Protein AF-0000000078270002 (afdb_homodimer)

Radius of gyration: 16.53 Å; Cα contacts (8 Å, |Δi|>4): 513; chains: 2; bounding box: 36×47×36 Å

Sequence (212 aa):
MIKRGDIFVMPFPFTDLKNAKVRPVLILSSLPGNDCIVCMLTTQPSRSQYAVPLSPNDTKNAAVRPGLIRVDRIVTCENRIFLKKIDELKPDKLQETLNATKTVFDMIKRGDIFVMPFPFTDLKNAKVRPVLILSSLPGNDCIVCMLTTQPSRSQYAVPLSPNDTKNAAVRPGLIRVDRIVTCENRIFLKKIDELKPDKLQETLNATKTVFD

Foldseek 3Di:
DDDFQWKFWFFADDPVRPHTDTFIWGFLADDPDQKTKIWGWDADDDPDPLWDWDALVQWDRSQDHTTTTRLVGMDMDGPVRTDDTGTGGDPVVSVVNNVSNVVVVD/DDDFQWKFWFFADDPVRPHTDTFIWGFLADDPDQKTKIWGWDADDDPDPLWDWDALVQWDRSQDHTTTTRLVGMDMDGPVRTDDTGTGGDPVVSVVNNVSNVVVVD

Secondary structure (DSSP, 8-state):
---TTEEEEEEEE-TTSS-EEEEEEEEEEE-STTEEEEEEEE-S----TTEEEE-GGGBSS--SPSEEEEEEEEEEEEGGG--EEEEEB-HHHHHHHHHHHHHTT-/---TTEEEEEEEE-TTSS-EEEEEEEEEEE-STTEEEEEEEE-S----TTEEEE-GGGBSS--SPSEEEEEEEEEEEEGGG--EEEEEB-HHHHHHHHHHHHHTT-

Nearest PDB structures (foldseek):
  1ne8-assembly1_A-2  TM=8.047E-01  e=3.137E-07  Bacillus subtilis
  5hkc-assembly1_B  TM=7.955E-01  e=4.630E-07  Mycobacterium tuberculosis CDC1551
  9g48-assembly1_B  TM=8.243E-01  e=2.745E-06  Staphylococcus aureus
  9g2g-assembly1_B  TM=7.932E-01  e=1.627E-05  Staphylococcus aureus
  4me7-assembly1_B  TM=7.536E-01  e=6.684E-06  Bacillus subtilis subsp. subtilis str. 168

pLDDT: mean 97.24, std 2.84, range [81.19, 98.94]

Structure (mmCIF, N/CA/C/O backbone):
data_AF-0000000078270002-model_v1
#
loop_
_entity.id
_entity.type
_entity.pdbx_description
1 polymer 'mRNA interferase MazF'
#
loop_
_atom_site.group_PDB
_atom_site.id
_atom_site.type_symbol
_atom_site.label_atom_id
_atom_site.label_alt_id
_atom_site.label_comp_id
_atom_site.label_asym_id
_atom_site.label_entity_id
_atom_site.label_seq_id
_atom_site.pdbx_PDB_ins_code
_atom_site.Cartn_x
_atom_site.Cartn_y
_atom_site.Cartn_z
_atom_site.occupancy
_atom_site.B_iso_or_equiv
_atom_site.auth_seq_id
_atom_site.auth_comp_id
_atom_site.auth_asym_id
_atom_site.auth_atom_id
_atom_site.pdbx_PDB_model_num
ATOM 1 N N . MET A 1 1 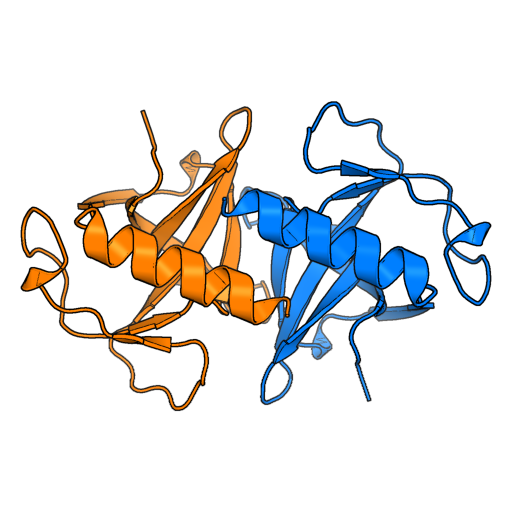? -13.883 -16.047 -6.676 1 81.5 1 MET A N 1
ATOM 2 C CA . MET A 1 1 ? -13.75 -14.898 -5.793 1 81.5 1 MET A CA 1
ATOM 3 C C . MET A 1 1 ? -12.289 -14.625 -5.461 1 81.5 1 MET A C 1
ATOM 5 O O . MET A 1 1 ? -11.523 -15.562 -5.215 1 81.5 1 MET A O 1
ATOM 9 N N . ILE A 1 2 ? -11.672 -13.375 -5.508 1 93.69 2 ILE A N 1
ATOM 10 C CA . ILE A 1 2 ? -10.289 -13 -5.23 1 93.69 2 ILE A CA 1
ATOM 11 C C . ILE A 1 2 ? -10.008 -13.125 -3.736 1 93.69 2 ILE A C 1
ATOM 13 O O . ILE A 1 2 ? -10.82 -12.719 -2.906 1 93.69 2 ILE A O 1
ATOM 17 N N . LYS A 1 3 ? -8.906 -13.773 -3.457 1 94.5 3 LYS A N 1
ATOM 18 C CA . LYS A 1 3 ? -8.547 -13.945 -2.053 1 94.5 3 LYS A CA 1
ATOM 19 C C . LYS A 1 3 ? -7.062 -13.68 -1.827 1 94.5 3 LYS A C 1
ATOM 21 O O . LYS A 1 3 ? -6.266 -13.719 -2.77 1 94.5 3 LYS A O 1
ATOM 26 N N . ARG A 1 4 ? -6.742 -13.5 -0.584 1 96.88 4 ARG A N 1
ATOM 27 C CA . ARG A 1 4 ? -5.348 -13.375 -0.183 1 96.88 4 ARG A CA 1
ATOM 28 C C . ARG A 1 4 ? -4.523 -14.555 -0.706 1 96.88 4 ARG A C 1
ATOM 30 O O . ARG A 1 4 ? -4.969 -15.703 -0.647 1 96.88 4 ARG A O 1
ATOM 37 N N . GLY A 1 5 ? -3.365 -14.164 -1.182 1 98.69 5 GLY A N 1
ATOM 38 C CA . GLY A 1 5 ? -2.48 -15.219 -1.646 1 98.69 5 GLY A CA 1
ATOM 39 C C . GLY A 1 5 ? -2.584 -15.469 -3.139 1 98.69 5 GLY A C 1
ATOM 40 O O . GLY A 1 5 ? -1.725 -16.141 -3.723 1 98.69 5 GLY A O 1
ATOM 41 N N . ASP A 1 6 ? -3.689 -15.016 -3.715 1 98.75 6 ASP A N 1
ATOM 42 C CA . ASP A 1 6 ? -3.803 -15.133 -5.164 1 98.75 6 ASP A CA 1
ATOM 43 C C . ASP A 1 6 ? -2.729 -14.305 -5.867 1 98.75 6 ASP A C 1
ATOM 45 O O . ASP A 1 6 ? -2.359 -13.227 -5.395 1 98.75 6 ASP A O 1
ATOM 49 N N . ILE A 1 7 ? -2.27 -14.812 -6.977 1 98.88 7 ILE A N 1
ATOM 50 C CA . ILE A 1 7 ? -1.307 -14.094 -7.809 1 98.88 7 ILE A CA 1
ATOM 51 C C . ILE A 1 7 ? -1.929 -13.781 -9.164 1 98.88 7 ILE A C 1
ATOM 53 O O . ILE A 1 7 ? -2.398 -14.68 -9.867 1 98.88 7 ILE A O 1
ATOM 57 N N . PHE A 1 8 ? -1.917 -12.547 -9.555 1 98.88 8 PHE A N 1
ATOM 58 C CA . PHE A 1 8 ? -2.461 -12.062 -10.82 1 98.88 8 PHE A CA 1
ATOM 59 C C . PHE A 1 8 ? -1.392 -11.336 -11.625 1 98.88 8 PHE A C 1
ATOM 61 O O . PHE A 1 8 ? -0.322 -11.016 -11.102 1 98.88 8 PHE A O 1
ATOM 68 N N . VAL A 1 9 ? -1.737 -11.172 -12.852 1 98.75 9 VAL A N 1
ATOM 69 C CA . VAL A 1 9 ? -0.987 -10.25 -13.703 1 98.75 9 VAL A CA 1
ATOM 70 C C . VAL A 1 9 ? -1.802 -8.977 -13.93 1 98.75 9 VAL A C 1
ATOM 72 O O . VAL A 1 9 ? -3.01 -9.039 -14.172 1 98.75 9 VAL A O 1
ATOM 75 N N . MET A 1 10 ? -1.076 -7.816 -13.844 1 98.69 10 MET A N 1
ATOM 76 C CA . MET A 1 10 ? -1.756 -6.543 -14.055 1 98.69 10 MET A CA 1
ATOM 77 C C . MET A 1 10 ? -0.759 -5.445 -14.414 1 98.69 10 MET A C 1
ATOM 79 O O . MET A 1 10 ? 0.443 -5.594 -14.18 1 98.69 10 MET A O 1
ATOM 83 N N . PRO A 1 11 ? -1.271 -4.312 -15.039 1 98.62 11 PRO A N 1
ATOM 84 C CA . PRO A 1 11 ? -0.412 -3.127 -15.062 1 98.62 11 PRO A CA 1
ATOM 85 C C . PRO A 1 11 ? -0.156 -2.559 -13.664 1 98.62 11 PRO A C 1
ATOM 87 O O . PRO A 1 11 ? -1.077 -2.045 -13.023 1 98.62 11 PRO A O 1
ATOM 90 N N . PHE A 1 12 ? 1.014 -2.674 -13.195 1 98.81 12 PHE A N 1
ATOM 91 C CA . PHE A 1 12 ? 1.419 -2.16 -11.891 1 98.81 12 PHE A CA 1
ATOM 92 C C . PHE A 1 12 ? 2.113 -0.812 -12.031 1 98.81 12 PHE A C 1
ATOM 94 O O . PHE A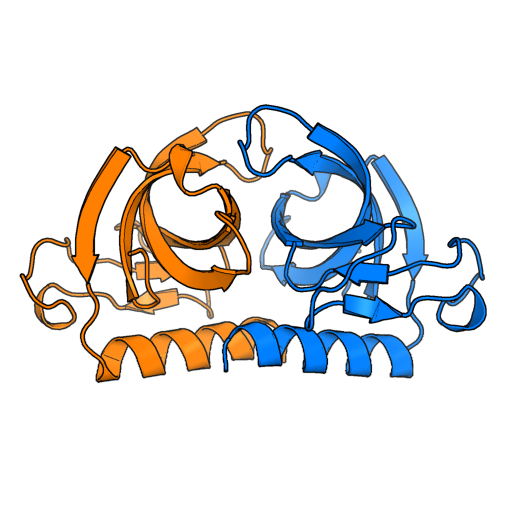 1 12 ? 3.039 -0.665 -12.828 1 98.81 12 PHE A O 1
ATOM 101 N N . PRO A 1 13 ? 1.715 0.115 -11.281 1 98.56 13 PRO A N 1
ATOM 102 C CA . PRO A 1 13 ? 2.242 1.467 -11.484 1 98.56 13 PRO A CA 1
ATOM 103 C C . PRO A 1 13 ? 3.697 1.604 -11.039 1 98.56 13 PRO A C 1
ATOM 105 O O . PRO A 1 13 ? 4.113 0.972 -10.062 1 98.56 13 PRO A O 1
ATOM 108 N N . PHE A 1 14 ? 4.383 2.445 -11.781 1 97.94 14 PHE A N 1
ATOM 109 C CA . PHE A 1 14 ? 5.645 2.936 -11.242 1 97.94 14 PHE A CA 1
ATOM 110 C C . PHE A 1 14 ? 5.402 3.916 -10.102 1 97.94 14 PHE A C 1
ATOM 112 O O . PHE A 1 14 ? 4.262 4.277 -9.82 1 97.94 14 PHE A O 1
ATOM 119 N N . THR A 1 15 ? 6.539 4.34 -9.461 1 97.81 15 THR A N 1
ATOM 120 C CA . THR A 1 15 ? 6.398 5.164 -8.266 1 97.81 15 THR A CA 1
ATOM 121 C C . THR A 1 15 ? 5.996 6.586 -8.641 1 97.81 15 THR A C 1
ATOM 123 O O . THR A 1 15 ? 5.594 7.371 -7.777 1 97.81 15 THR A O 1
ATOM 126 N N . ASP A 1 16 ? 6.086 6.973 -9.891 1 97.38 16 ASP A N 1
ATOM 127 C CA . ASP A 1 16 ? 5.605 8.281 -10.328 1 97.38 16 ASP A CA 1
ATOM 128 C C . ASP A 1 16 ? 4.094 8.273 -10.539 1 97.38 16 ASP A C 1
ATOM 130 O O . ASP A 1 16 ? 3.492 9.312 -10.805 1 97.38 16 ASP A O 1
ATOM 134 N N . LEU A 1 17 ? 3.41 7.152 -10.539 1 97.62 17 LEU A N 1
ATOM 135 C CA . LEU A 1 17 ? 1.978 6.895 -10.633 1 97.62 17 LEU A CA 1
ATOM 136 C C . LEU A 1 17 ? 1.438 7.352 -11.992 1 97.62 17 LEU A C 1
ATOM 138 O O . LEU A 1 17 ? 0.239 7.598 -12.133 1 97.62 17 LEU A O 1
ATOM 142 N N . LYS A 1 18 ? 2.305 7.5 -12.922 1 95.62 18 LYS A N 1
ATOM 143 C CA . LYS A 1 18 ? 1.931 7.926 -14.266 1 95.62 18 LYS A CA 1
ATOM 144 C C . LYS A 1 18 ? 2.092 6.785 -15.266 1 95.62 18 LYS A C 1
ATOM 146 O O . LYS A 1 18 ? 1.274 6.633 -16.172 1 95.62 18 LYS A O 1
ATOM 151 N N . ASN A 1 19 ? 3.1 6.055 -15.055 1 96.69 19 ASN A N 1
ATOM 152 C CA . ASN A 1 19 ? 3.4 4.926 -15.93 1 96.69 19 ASN A CA 1
ATOM 153 C C . ASN A 1 19 ? 3.264 3.596 -15.188 1 96.69 19 ASN A C 1
ATOM 155 O O . ASN A 1 19 ? 3.234 3.562 -13.961 1 96.69 19 ASN A O 1
ATOM 159 N N . ALA A 1 20 ? 3.064 2.547 -15.992 1 98.06 20 ALA A N 1
ATOM 160 C CA . ALA A 1 20 ? 2.91 1.217 -15.406 1 98.06 20 ALA A CA 1
ATOM 161 C C . ALA A 1 20 ? 3.568 0.155 -16.281 1 98.06 20 ALA A C 1
ATOM 163 O O . ALA A 1 20 ? 3.877 0.407 -17.453 1 98.06 20 ALA A O 1
ATOM 164 N N . LYS A 1 21 ? 3.816 -0.91 -15.719 1 97.94 21 LYS A N 1
ATOM 165 C CA . LYS A 1 21 ? 4.309 -2.1 -16.406 1 97.94 21 LYS A CA 1
ATOM 166 C C . LYS A 1 21 ? 3.518 -3.338 -15.992 1 97.94 21 LYS A C 1
ATOM 168 O O . LYS A 1 21 ? 3.188 -3.51 -14.82 1 97.94 21 LYS A O 1
ATOM 173 N N . VAL A 1 22 ? 3.27 -4.215 -16.984 1 98.25 22 VAL A N 1
ATOM 174 C CA . VAL A 1 22 ? 2.559 -5.453 -16.688 1 98.25 22 VAL A CA 1
ATOM 175 C C . VAL A 1 22 ? 3.459 -6.387 -15.891 1 98.25 22 VAL A C 1
ATOM 177 O O . VAL A 1 22 ? 4.547 -6.75 -16.344 1 98.25 22 VAL A O 1
ATOM 180 N N . ARG A 1 23 ? 2.967 -6.758 -14.695 1 98.12 23 ARG A N 1
ATOM 181 C CA . ARG A 1 23 ? 3.758 -7.613 -13.82 1 98.12 23 ARG A CA 1
ATOM 182 C C . ARG A 1 23 ? 2.857 -8.508 -12.969 1 98.12 23 ARG A C 1
ATOM 184 O O . ARG A 1 23 ? 1.683 -8.195 -12.766 1 98.12 23 ARG A O 1
ATOM 191 N N . PRO A 1 24 ? 3.424 -9.625 -12.469 1 98.69 24 PRO A N 1
ATOM 192 C CA . PRO A 1 24 ? 2.699 -10.375 -11.445 1 98.69 24 PRO A CA 1
ATOM 193 C C . PRO A 1 24 ? 2.584 -9.617 -10.125 1 98.69 24 PRO A C 1
ATOM 195 O O . PRO A 1 24 ? 3.514 -8.898 -9.734 1 98.69 24 PRO A O 1
ATOM 198 N N . VAL A 1 25 ? 1.428 -9.797 -9.492 1 98.88 25 VAL A N 1
ATOM 199 C CA . VAL A 1 25 ? 1.191 -9.195 -8.188 1 98.88 25 VAL A CA 1
ATOM 200 C C . VAL A 1 25 ? 0.564 -10.227 -7.25 1 98.88 25 VAL A C 1
ATOM 202 O O . VAL A 1 25 ? -0.054 -11.195 -7.707 1 98.88 25 VAL A O 1
ATOM 205 N N . LEU A 1 26 ? 0.772 -10.008 -6.012 1 98.94 26 LEU A N 1
ATOM 206 C CA . LEU A 1 26 ? 0.197 -10.836 -4.957 1 98.94 26 LEU A CA 1
ATOM 207 C C . LEU A 1 26 ? -0.907 -10.086 -4.219 1 98.94 26 LEU A C 1
ATOM 209 O O . LEU A 1 26 ? -0.721 -8.93 -3.818 1 98.94 26 LEU A O 1
ATOM 213 N N . ILE A 1 27 ? -2.041 -10.703 -4.012 1 98.88 27 ILE A N 1
ATOM 214 C CA . ILE A 1 27 ? -3.098 -10.125 -3.188 1 98.88 27 ILE A CA 1
ATOM 215 C C . ILE A 1 27 ? -2.721 -10.234 -1.713 1 98.88 27 ILE A C 1
ATOM 217 O O . ILE A 1 27 ? -2.621 -11.344 -1.174 1 98.88 27 ILE A O 1
ATOM 221 N N . LEU A 1 28 ? -2.531 -9.125 -1.074 1 98.81 28 LEU A N 1
ATOM 222 C CA . LEU A 1 28 ? -2.197 -9.102 0.346 1 98.81 28 LEU A CA 1
ATOM 223 C C . LEU A 1 28 ? -3.457 -9.016 1.199 1 98.81 28 LEU A C 1
ATOM 225 O O . LEU A 1 28 ? -3.496 -9.539 2.312 1 98.81 28 LEU A O 1
ATOM 229 N N . SER A 1 29 ? -4.43 -8.266 0.731 1 97.88 29 SER A N 1
ATOM 230 C CA . SER A 1 29 ? -5.672 -8.055 1.466 1 97.88 29 SER A CA 1
ATOM 231 C C . SER A 1 29 ? -6.844 -7.836 0.518 1 97.88 29 SER A C 1
ATOM 233 O O . SER A 1 29 ? -6.742 -7.062 -0.437 1 97.88 29 SER A O 1
ATOM 235 N N . SER A 1 30 ? -7.871 -8.555 0.769 1 95.12 30 SER A N 1
ATOM 236 C CA . SER A 1 30 ? -9.141 -8.297 0.097 1 95.12 30 SER A CA 1
ATOM 237 C C . SER A 1 30 ? -9.992 -7.301 0.881 1 95.12 30 SER A C 1
ATOM 239 O O . SER A 1 30 ? -10.188 -7.461 2.086 1 95.12 30 SER A O 1
ATOM 241 N N . LEU A 1 31 ? -10.414 -6.254 0.215 1 94.38 31 LEU A N 1
ATOM 242 C CA . LEU A 1 31 ? -11.18 -5.199 0.871 1 94.38 31 LEU A CA 1
ATOM 243 C C . LEU A 1 31 ? -12.648 -5.258 0.462 1 94.38 31 LEU A C 1
ATOM 245 O O . LEU A 1 31 ? -13.008 -5.961 -0.485 1 94.38 31 LEU A O 1
ATOM 249 N N . PRO A 1 32 ? -13.516 -4.625 1.282 1 88.38 32 PRO A N 1
ATOM 250 C CA . PRO A 1 32 ? -14.922 -4.582 0.872 1 88.38 32 PRO A CA 1
ATOM 251 C C . PRO A 1 32 ? -15.109 -4.059 -0.55 1 88.38 32 PRO A C 1
ATOM 253 O O . PRO A 1 32 ? -14.398 -3.146 -0.973 1 88.38 32 PRO A O 1
ATOM 256 N N . GLY A 1 33 ? -16.031 -4.711 -1.2 1 90.56 33 GLY A N 1
ATOM 257 C CA . GLY A 1 33 ? -16.25 -4.363 -2.594 1 90.56 33 GLY A CA 1
ATOM 258 C C . GLY A 1 33 ? -15.328 -5.094 -3.547 1 90.56 33 GLY A C 1
ATOM 259 O O . GLY A 1 33 ? -15.188 -6.316 -3.467 1 90.56 33 GLY A O 1
ATOM 260 N N . ASN A 1 34 ? -14.75 -4.285 -4.492 1 94.5 34 ASN A N 1
ATOM 261 C CA . ASN A 1 34 ? -13.914 -4.871 -5.535 1 94.5 34 ASN A CA 1
ATOM 262 C C . ASN A 1 34 ? -12.453 -4.453 -5.395 1 94.5 34 ASN A C 1
ATOM 264 O O . ASN A 1 34 ? -11.664 -4.629 -6.32 1 94.5 34 ASN A O 1
ATOM 268 N N . ASP A 1 35 ? -12.156 -3.924 -4.262 1 97 35 ASP A N 1
ATOM 269 C CA . ASP A 1 35 ? -10.805 -3.398 -4.09 1 97 35 ASP A CA 1
ATOM 270 C C . ASP A 1 35 ? -9.922 -4.391 -3.336 1 97 35 ASP A C 1
ATOM 272 O O . ASP A 1 35 ? -10.422 -5.254 -2.615 1 97 35 ASP A O 1
ATOM 276 N N . CYS A 1 36 ? -8.641 -4.305 -3.533 1 98.25 36 CYS A N 1
ATOM 277 C CA . CYS A 1 36 ? -7.645 -5.113 -2.84 1 98.25 36 CYS A CA 1
ATOM 278 C C . CYS A 1 36 ? -6.328 -4.359 -2.713 1 98.25 36 CYS A C 1
ATOM 280 O O . CYS A 1 36 ? -6.121 -3.344 -3.379 1 98.25 36 CYS A O 1
ATOM 282 N N . ILE A 1 37 ? -5.547 -4.785 -1.835 1 98.81 37 ILE A N 1
ATOM 283 C CA . ILE A 1 37 ? -4.16 -4.344 -1.748 1 98.81 37 ILE A CA 1
ATOM 284 C C . ILE A 1 37 ? -3.24 -5.418 -2.324 1 98.81 37 ILE A C 1
ATOM 286 O O . ILE A 1 37 ? -3.322 -6.586 -1.94 1 98.81 37 ILE A O 1
ATOM 290 N N . VAL A 1 38 ? -2.375 -4.98 -3.225 1 98.94 38 VAL A N 1
ATOM 291 C CA . VAL A 1 38 ? -1.469 -5.934 -3.855 1 98.94 38 VAL A CA 1
ATOM 292 C C . VAL A 1 38 ? -0.026 -5.457 -3.703 1 98.94 38 VAL A C 1
ATOM 294 O O . VAL A 1 38 ? 0.221 -4.27 -3.479 1 98.94 38 VAL A O 1
ATOM 297 N N . CYS A 1 39 ? 0.88 -6.375 -3.846 1 98.88 39 CYS A N 1
ATOM 298 C CA . CYS A 1 39 ? 2.295 -6.027 -3.932 1 98.88 39 CYS A CA 1
ATOM 299 C C . CYS A 1 39 ? 2.947 -6.688 -5.141 1 98.88 39 CYS A C 1
ATOM 301 O O . CYS A 1 39 ? 2.449 -7.691 -5.648 1 98.88 39 CYS A O 1
ATOM 303 N N . MET A 1 40 ? 4.035 -6.176 -5.453 1 98.31 40 MET A N 1
ATOM 304 C CA . MET A 1 40 ? 4.707 -6.559 -6.691 1 98.31 40 MET A CA 1
ATOM 305 C C . MET A 1 40 ? 5.531 -7.824 -6.492 1 98.31 40 MET A C 1
ATOM 307 O O . MET A 1 40 ? 6.113 -8.031 -5.426 1 98.31 40 MET A O 1
ATOM 311 N N . LEU A 1 41 ? 5.516 -8.688 -7.504 1 98.69 41 LEU A N 1
ATOM 312 C CA . LEU A 1 41 ? 6.512 -9.742 -7.652 1 98.69 41 LEU A CA 1
ATOM 313 C C . LEU A 1 41 ? 7.52 -9.391 -8.742 1 98.69 41 LEU A C 1
ATOM 315 O O . LEU A 1 41 ? 7.141 -8.914 -9.812 1 98.69 41 LEU A O 1
ATOM 319 N N . THR A 1 42 ? 8.797 -9.602 -8.445 1 97.88 42 THR A N 1
ATOM 320 C CA . THR A 1 42 ? 9.82 -9.234 -9.414 1 97.88 42 THR A CA 1
ATOM 321 C C . THR A 1 42 ? 10.969 -10.234 -9.391 1 97.88 42 THR A C 1
ATOM 323 O O . THR A 1 42 ? 11.203 -10.898 -8.383 1 97.88 42 THR A O 1
ATOM 326 N N . THR A 1 43 ? 11.562 -10.352 -10.547 1 97.06 43 THR A N 1
ATOM 327 C CA . THR A 1 43 ? 12.734 -11.219 -10.648 1 97.06 43 THR A CA 1
ATOM 328 C C . THR A 1 43 ? 14.016 -10.422 -10.461 1 97.06 43 THR A C 1
ATOM 330 O O . THR A 1 43 ? 15.109 -10.992 -10.359 1 97.06 43 THR A O 1
ATOM 333 N N . GLN A 1 44 ? 13.805 -9.148 -10.406 1 94.44 44 GLN A N 1
ATOM 334 C CA . GLN A 1 44 ? 14.977 -8.289 -10.273 1 94.44 44 GLN A CA 1
ATOM 335 C C . GLN A 1 44 ? 15.531 -8.328 -8.852 1 94.44 44 GLN A C 1
ATOM 337 O O . GLN A 1 44 ? 14.781 -8.234 -7.883 1 94.44 44 GLN A O 1
ATOM 342 N N . PRO A 1 45 ? 16.844 -8.461 -8.805 1 91.06 45 PRO A N 1
ATOM 343 C CA . PRO A 1 45 ? 17.438 -8.445 -7.461 1 91.06 45 PRO A CA 1
ATOM 344 C C . PRO A 1 45 ? 17.172 -7.145 -6.711 1 91.06 45 PRO A C 1
ATOM 346 O O . PRO A 1 45 ? 17.016 -6.09 -7.332 1 91.06 45 PRO A O 1
ATOM 349 N N . SER A 1 46 ? 16.969 -7.305 -5.438 1 89.19 46 SER A N 1
ATOM 350 C CA . SER A 1 46 ? 16.766 -6.148 -4.57 1 89.19 46 SER A CA 1
ATOM 351 C C . SER A 1 46 ? 17.5 -6.309 -3.248 1 89.19 46 SER A C 1
ATOM 353 O O . SER A 1 46 ? 17.625 -7.422 -2.73 1 89.19 46 SER A O 1
ATOM 355 N N . ARG A 1 47 ? 18 -5.121 -2.785 1 85.56 47 ARG A N 1
ATOM 356 C CA . ARG A 1 47 ? 18.625 -5.113 -1.472 1 85.56 47 ARG A CA 1
ATOM 357 C C . ARG A 1 47 ? 17.641 -4.684 -0.39 1 85.56 47 ARG A C 1
ATOM 359 O O . ARG A 1 47 ? 18.016 -4.523 0.772 1 85.56 47 ARG A O 1
ATOM 366 N N . SER A 1 48 ? 16.453 -4.59 -0.756 1 91.5 48 SER A N 1
ATOM 367 C CA . SER A 1 48 ? 15.453 -4.141 0.208 1 91.5 48 SER A CA 1
ATOM 368 C C . SER A 1 48 ? 15.32 -5.129 1.361 1 91.5 48 SER A C 1
ATOM 370 O O . SER A 1 48 ? 15.234 -6.34 1.144 1 91.5 48 SER A O 1
ATOM 372 N N . GLN A 1 49 ? 15.266 -4.562 2.543 1 93.38 49 GLN A N 1
ATOM 373 C CA . GLN A 1 49 ? 15.039 -5.395 3.719 1 93.38 49 GLN A CA 1
ATOM 374 C C . GLN A 1 49 ? 13.609 -5.93 3.744 1 93.38 49 GLN A C 1
ATOM 376 O O . GLN A 1 49 ? 13.281 -6.797 4.555 1 93.38 49 GLN A O 1
ATOM 381 N N . TYR A 1 50 ? 12.789 -5.508 2.834 1 95.75 50 TYR A N 1
ATOM 382 C CA . TYR A 1 50 ? 11.375 -5.859 2.814 1 95.75 50 TYR A CA 1
ATOM 383 C C . TYR A 1 50 ? 11.07 -6.836 1.684 1 95.75 50 TYR A C 1
ATOM 385 O O . TYR A 1 50 ? 9.906 -7.02 1.31 1 95.75 50 TYR A O 1
ATOM 393 N N . ALA A 1 51 ? 12.109 -7.395 1.151 1 97.5 51 ALA A N 1
ATOM 394 C CA . ALA A 1 51 ? 11.938 -8.367 0.074 1 97.5 51 ALA A CA 1
ATOM 395 C C . ALA A 1 51 ? 11.859 -9.789 0.625 1 97.5 51 ALA A C 1
ATOM 397 O O . ALA A 1 51 ? 12.68 -10.18 1.455 1 97.5 51 ALA A O 1
ATOM 398 N N . VAL A 1 52 ? 10.844 -10.531 0.186 1 98.5 52 VAL A N 1
ATOM 399 C CA . VAL A 1 52 ? 10.68 -11.938 0.555 1 98.5 52 VAL A CA 1
ATOM 400 C C . VAL A 1 52 ? 11.023 -12.828 -0.638 1 98.5 52 VAL A C 1
ATOM 402 O O . VAL A 1 52 ? 10.438 -12.68 -1.715 1 98.5 52 VAL A O 1
ATOM 405 N N . PRO A 1 53 ? 11.945 -13.766 -0.462 1 98.44 53 PRO A N 1
ATOM 406 C CA . PRO A 1 53 ? 12.273 -14.648 -1.584 1 98.44 53 PRO A CA 1
ATOM 407 C C . PRO A 1 53 ? 11.078 -15.484 -2.039 1 98.44 53 PRO A C 1
ATOM 409 O O . PRO A 1 53 ? 10.273 -15.922 -1.212 1 98.44 53 PRO A O 1
ATOM 412 N N . LEU A 1 54 ? 10.984 -15.625 -3.305 1 98.56 54 LEU A N 1
ATOM 413 C CA . LEU A 1 54 ? 9.906 -16.406 -3.918 1 98.56 54 LEU A CA 1
ATOM 414 C C . LEU A 1 54 ? 10.469 -17.469 -4.852 1 98.56 54 LEU A C 1
ATOM 416 O O . LEU A 1 54 ? 11.398 -17.203 -5.621 1 98.56 54 LEU A O 1
ATOM 420 N N . SER A 1 55 ? 9.992 -18.688 -4.742 1 98.19 55 SER A N 1
ATOM 421 C CA . SER A 1 55 ? 10.328 -19.766 -5.656 1 98.19 55 SER A CA 1
ATOM 422 C C . SER A 1 55 ? 9.086 -20.531 -6.098 1 98.19 55 SER A C 1
ATOM 424 O O . SER A 1 55 ? 8.039 -20.453 -5.453 1 98.19 55 SER A O 1
ATOM 426 N N . PRO A 1 56 ? 9.211 -21.266 -7.188 1 98.19 56 PRO A N 1
ATOM 427 C CA . PRO A 1 56 ? 8.062 -22.062 -7.637 1 98.19 56 PRO A CA 1
ATOM 428 C C . PRO A 1 56 ? 7.547 -23.016 -6.562 1 98.19 56 PRO A C 1
ATOM 430 O O . PRO A 1 56 ? 6.352 -23.312 -6.531 1 98.19 56 PRO A O 1
ATOM 433 N N . ASN A 1 57 ? 8.359 -23.406 -5.645 1 98.25 57 ASN A N 1
ATOM 434 C CA . ASN A 1 57 ? 7.957 -24.312 -4.578 1 98.25 57 ASN A CA 1
ATOM 435 C C . ASN A 1 57 ? 7.051 -23.625 -3.564 1 98.25 57 ASN A C 1
ATOM 437 O O . ASN A 1 57 ? 6.41 -24.281 -2.746 1 98.25 57 ASN A O 1
ATOM 441 N N . ASP A 1 58 ? 6.969 -22.375 -3.621 1 98.75 58 ASP A N 1
ATOM 442 C CA . ASP A 1 58 ? 6.191 -21.594 -2.662 1 98.75 58 ASP A CA 1
ATOM 443 C C . ASP A 1 58 ? 4.75 -21.438 -3.133 1 98.75 58 ASP A C 1
ATOM 445 O O . ASP A 1 58 ? 3.912 -20.891 -2.404 1 98.75 58 ASP A O 1
ATOM 449 N N . THR A 1 59 ? 4.477 -21.859 -4.383 1 98.75 59 THR A N 1
ATOM 450 C CA . THR A 1 59 ? 3.156 -21.641 -4.957 1 98.75 59 THR A CA 1
ATOM 451 C C . THR A 1 59 ? 2.471 -22.953 -5.289 1 98.75 59 THR A C 1
ATOM 453 O O . THR A 1 59 ? 3.125 -24 -5.379 1 98.75 59 THR A O 1
ATOM 456 N N . LYS A 1 60 ? 1.217 -22.984 -5.461 1 98.5 60 LYS A N 1
ATOM 457 C CA . LYS A 1 60 ? 0.415 -24.188 -5.633 1 98.5 60 LYS A CA 1
ATOM 458 C C . LYS A 1 60 ? 0.735 -24.891 -6.957 1 98.5 60 LYS A C 1
ATOM 460 O O . LYS A 1 60 ? 0.812 -26.109 -7.02 1 98.5 60 LYS A O 1
ATOM 465 N N . ASN A 1 61 ? 0.964 -24.078 -8.023 1 98.12 61 ASN A N 1
ATOM 466 C CA . ASN A 1 61 ? 1.107 -24.656 -9.352 1 98.12 61 ASN A CA 1
ATOM 467 C C . ASN A 1 61 ? 2.514 -24.453 -9.906 1 98.12 61 ASN A C 1
ATOM 469 O O . ASN A 1 61 ? 2.783 -24.766 -11.062 1 98.12 61 ASN A O 1
ATOM 473 N N . ALA A 1 62 ? 3.348 -23.859 -9.156 1 97.38 62 ALA A N 1
ATOM 474 C CA . ALA A 1 62 ? 4.738 -23.609 -9.531 1 97.38 62 ALA A CA 1
ATOM 475 C C . ALA A 1 62 ? 4.828 -22.812 -10.828 1 97.38 62 ALA A C 1
ATOM 477 O O . ALA A 1 62 ? 5.711 -23.047 -11.648 1 97.38 62 ALA A O 1
ATOM 478 N N . ALA A 1 63 ? 3.973 -21.859 -10.984 1 97.38 63 ALA A N 1
ATOM 479 C CA . ALA A 1 63 ? 3.877 -21.125 -12.242 1 97.38 63 ALA A CA 1
ATOM 480 C C . ALA A 1 63 ? 4.684 -19.844 -12.195 1 97.38 63 ALA A C 1
ATOM 482 O O . ALA A 1 63 ? 4.77 -19.109 -13.188 1 97.38 63 ALA A O 1
ATOM 483 N N . VAL A 1 64 ? 5.215 -19.531 -11.047 1 97.12 64 VAL A N 1
ATOM 484 C CA . VAL A 1 64 ? 5.957 -18.281 -10.891 1 97.12 64 VAL A CA 1
ATOM 485 C C . VAL A 1 64 ? 7.445 -18.531 -11.125 1 97.12 64 VAL A C 1
ATOM 487 O O . VAL A 1 64 ? 7.922 -19.656 -10.961 1 97.12 64 VAL A O 1
ATOM 490 N N . ARG A 1 65 ? 8.141 -17.484 -11.516 1 96.88 65 ARG A N 1
ATOM 491 C CA . ARG A 1 65 ? 9.594 -17.531 -11.617 1 96.88 65 ARG A CA 1
ATOM 492 C C . ARG A 1 65 ? 10.242 -17.219 -10.273 1 96.88 65 ARG A C 1
ATOM 494 O O . ARG A 1 65 ? 9.656 -16.531 -9.438 1 96.88 65 ARG A O 1
ATOM 501 N N . PRO A 1 66 ? 11.477 -17.812 -10.117 1 97.94 66 PRO A N 1
ATOM 502 C CA . PRO A 1 66 ? 12.219 -17.391 -8.93 1 97.94 66 PRO A CA 1
ATOM 503 C C . PRO A 1 66 ? 12.438 -15.875 -8.883 1 97.94 66 PRO A C 1
ATOM 505 O O . PRO A 1 66 ? 12.758 -15.258 -9.898 1 97.94 66 PRO A O 1
ATOM 508 N N . GLY A 1 67 ? 12.164 -15.328 -7.691 1 98.38 67 GLY A N 1
ATOM 509 C CA . GLY A 1 67 ? 12.281 -13.891 -7.566 1 98.38 67 GLY A CA 1
ATOM 510 C C . GLY A 1 67 ? 12 -13.383 -6.164 1 98.38 67 GLY A C 1
ATOM 511 O O . GLY A 1 67 ? 12.469 -13.969 -5.184 1 98.38 67 GLY A O 1
ATOM 512 N N . LEU A 1 68 ? 11.367 -12.195 -6.109 1 98.69 68 LEU A N 1
ATOM 513 C CA . LEU A 1 68 ? 11.125 -11.531 -4.836 1 98.69 68 LEU A CA 1
ATOM 514 C C . LEU A 1 68 ? 9.688 -11.039 -4.746 1 98.69 68 LEU A C 1
ATOM 516 O O . LEU A 1 68 ? 9.133 -10.547 -5.734 1 98.69 68 LEU A O 1
ATOM 520 N N . ILE A 1 69 ? 9.102 -11.219 -3.58 1 98.88 69 ILE A N 1
ATOM 521 C CA . ILE A 1 69 ? 7.887 -10.508 -3.182 1 98.88 69 ILE A CA 1
ATOM 522 C C . ILE A 1 69 ? 8.258 -9.195 -2.5 1 98.88 69 ILE A C 1
ATOM 524 O O . ILE A 1 69 ? 8.906 -9.195 -1.449 1 98.88 69 ILE A O 1
ATOM 528 N N . ARG A 1 70 ? 7.875 -8.102 -3.127 1 98.5 70 ARG A N 1
ATOM 529 C CA . ARG A 1 70 ? 8.234 -6.793 -2.578 1 98.5 70 ARG A CA 1
ATOM 530 C C . ARG A 1 70 ? 7.082 -6.207 -1.767 1 98.5 70 ARG A C 1
ATOM 532 O O . ARG A 1 70 ? 6.289 -5.418 -2.283 1 98.5 70 ARG A O 1
ATOM 539 N N . VAL A 1 71 ? 7.086 -6.457 -0.466 1 98.69 71 VAL A N 1
ATOM 540 C CA . VAL A 1 71 ? 5.973 -6.066 0.398 1 98.69 71 VAL A CA 1
ATOM 541 C C . VAL A 1 71 ? 6.027 -4.566 0.667 1 98.69 71 VAL A C 1
ATOM 543 O O . VAL A 1 71 ? 5.102 -4 1.254 1 98.69 71 VAL A O 1
ATOM 546 N N . ASP A 1 72 ? 7.082 -3.908 0.224 1 98.06 72 ASP A N 1
ATOM 547 C CA . ASP A 1 72 ? 7.199 -2.457 0.329 1 98.06 72 ASP A CA 1
ATOM 548 C C . ASP A 1 72 ? 6.77 -1.775 -0.969 1 98.06 72 ASP A C 1
ATOM 550 O O . ASP A 1 72 ? 6.902 -0.558 -1.11 1 98.06 72 ASP A O 1
ATOM 554 N N . ARG A 1 73 ? 6.316 -2.533 -1.977 1 98.19 73 ARG A N 1
ATOM 555 C CA . ARG A 1 73 ? 5.742 -2.033 -3.223 1 98.19 73 ARG A CA 1
ATOM 556 C C . ARG A 1 73 ? 4.281 -2.455 -3.361 1 98.19 73 ARG A C 1
ATOM 558 O O . ARG A 1 73 ? 3.984 -3.484 -3.969 1 98.19 73 ARG A O 1
ATOM 565 N N . ILE A 1 74 ? 3.475 -1.605 -2.859 1 98.81 74 ILE A N 1
ATOM 566 C CA . ILE A 1 74 ? 2.074 -1.992 -2.715 1 98.81 74 ILE A CA 1
ATOM 567 C C . ILE A 1 74 ? 1.177 -0.913 -3.316 1 98.81 74 ILE A C 1
ATOM 569 O O . ILE A 1 74 ? 1.562 0.257 -3.383 1 98.81 74 ILE A O 1
ATOM 573 N N . VAL A 1 75 ? 0.053 -1.256 -3.713 1 98.88 75 VAL A N 1
ATOM 574 C CA . VAL A 1 75 ? -0.962 -0.315 -4.176 1 98.88 75 VAL A CA 1
ATOM 575 C C . VAL A 1 75 ? -2.354 -0.89 -3.92 1 98.88 75 VAL A C 1
ATOM 577 O O . VAL A 1 75 ? -2.559 -2.104 -4.012 1 98.88 75 VAL A O 1
ATOM 580 N N . THR A 1 76 ? -3.289 -0.077 -3.523 1 98.75 76 THR A N 1
ATOM 581 C CA . THR A 1 76 ? -4.703 -0.433 -3.52 1 98.75 76 THR A CA 1
ATOM 582 C C . THR A 1 76 ? -5.324 -0.21 -4.895 1 98.75 76 THR A C 1
ATOM 584 O O . THR A 1 76 ? -5.172 0.863 -5.484 1 98.75 76 THR A O 1
ATOM 587 N N . CYS A 1 77 ? -6 -1.222 -5.383 1 98.69 77 CYS A N 1
ATOM 588 C CA . CYS A 1 77 ? -6.602 -1.109 -6.707 1 98.69 77 CYS A CA 1
ATOM 589 C C . CYS A 1 77 ? -7.871 -1.95 -6.801 1 98.69 77 CYS A C 1
ATOM 591 O O . CYS A 1 77 ? -8.156 -2.748 -5.906 1 98.69 77 CYS A O 1
ATOM 593 N N . GLU A 1 78 ? -8.602 -1.683 -7.844 1 98.19 78 GLU A N 1
ATOM 594 C CA . GLU A 1 78 ? -9.789 -2.49 -8.102 1 98.19 78 GLU A CA 1
ATOM 595 C C . GLU A 1 78 ? -9.445 -3.734 -8.914 1 98.19 78 GLU A C 1
ATOM 597 O O . GLU A 1 78 ? -8.508 -3.723 -9.711 1 98.19 78 GLU A O 1
ATOM 602 N N . ASN A 1 79 ? -10.242 -4.75 -8.781 1 96.62 79 ASN A N 1
ATOM 603 C CA . ASN A 1 79 ? -9.914 -6.051 -9.359 1 96.62 79 ASN A CA 1
ATOM 604 C C . ASN A 1 79 ? -10.094 -6.055 -10.875 1 96.62 79 ASN A C 1
ATOM 606 O O . ASN A 1 79 ? -9.547 -6.918 -11.562 1 96.62 79 ASN A O 1
ATOM 610 N N . ARG A 1 80 ? -10.758 -5.07 -11.398 1 96.69 80 ARG A N 1
ATOM 611 C CA . ARG A 1 80 ? -11 -5.02 -12.836 1 96.69 80 ARG A CA 1
ATOM 612 C C . ARG A 1 80 ? -9.695 -4.805 -13.602 1 96.69 80 ARG A C 1
ATOM 614 O O . ARG A 1 80 ? -9.633 -5.027 -14.812 1 96.69 80 ARG A O 1
ATOM 621 N N . ILE A 1 81 ? -8.672 -4.434 -12.93 1 97.31 81 ILE A N 1
ATOM 622 C CA . ILE A 1 81 ? -7.395 -4.141 -13.562 1 97.31 81 ILE A CA 1
ATOM 623 C C . ILE A 1 81 ? -6.629 -5.438 -13.805 1 97.31 81 ILE A C 1
ATOM 625 O O . ILE A 1 81 ? -5.652 -5.461 -14.555 1 97.31 81 ILE A O 1
ATOM 629 N N . PHE A 1 82 ? -7.078 -6.438 -13.117 1 98.25 82 PHE A N 1
ATOM 630 C CA . PHE A 1 82 ? -6.375 -7.711 -13.234 1 98.25 82 PHE A CA 1
ATOM 631 C C . PHE A 1 82 ? -6.605 -8.336 -14.602 1 98.25 82 PHE A C 1
ATOM 633 O O . PHE A 1 82 ? -7.746 -8.445 -15.062 1 98.25 82 PHE A O 1
ATOM 640 N N . LEU A 1 83 ? -5.547 -8.773 -15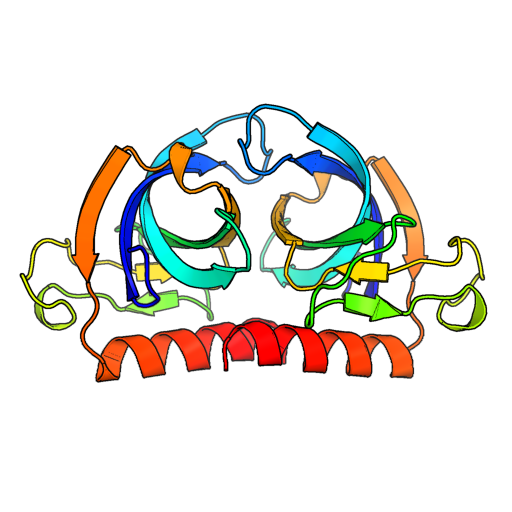.188 1 98.31 83 LEU A N 1
ATOM 641 C CA . LEU A 1 83 ? -5.629 -9.367 -16.516 1 98.31 83 LEU A CA 1
ATOM 642 C C . LEU A 1 83 ? -5.887 -10.867 -16.422 1 98.31 83 LEU A C 1
ATOM 644 O O . LEU A 1 83 ? -6.688 -11.414 -17.172 1 98.31 83 LEU A O 1
ATOM 648 N N . LYS A 1 84 ? -5.133 -11.547 -15.508 1 97.88 84 LYS A N 1
ATOM 649 C CA . LYS A 1 84 ? -5.293 -12.992 -15.352 1 97.88 84 LYS A CA 1
ATOM 650 C C . LYS A 1 84 ? -4.695 -13.477 -14.039 1 97.88 84 LYS A C 1
ATOM 652 O O . LYS A 1 84 ? -3.666 -12.961 -13.594 1 97.88 84 LYS A O 1
ATOM 657 N N . LYS A 1 85 ? -5.367 -14.477 -13.508 1 98.38 85 LYS A N 1
ATOM 658 C CA . LYS A 1 85 ? -4.781 -15.18 -12.367 1 98.38 85 LYS A CA 1
ATOM 659 C C . LYS A 1 85 ? -3.771 -16.219 -12.836 1 98.38 85 LYS A C 1
ATOM 661 O O . LYS A 1 85 ? -4.059 -17.031 -13.727 1 98.38 85 LYS A O 1
ATOM 666 N N . ILE A 1 86 ? -2.645 -16.297 -12.109 1 98.19 86 ILE A N 1
ATOM 667 C CA . ILE A 1 86 ? -1.652 -17.219 -12.641 1 98.19 86 ILE A CA 1
ATOM 668 C C . ILE A 1 86 ? -1.271 -18.234 -11.562 1 98.19 86 ILE A C 1
ATOM 670 O O . ILE A 1 86 ? -0.76 -19.312 -11.875 1 98.19 86 ILE A O 1
ATOM 674 N N . ASP A 1 87 ? -1.475 -17.953 -10.328 1 98.69 87 ASP A N 1
ATOM 675 C CA . ASP A 1 87 ? -1.087 -18.875 -9.266 1 98.69 87 ASP A CA 1
ATOM 676 C C . ASP A 1 87 ? -1.586 -18.391 -7.91 1 98.69 87 ASP A C 1
ATOM 678 O O . ASP A 1 87 ? -2.346 -17.422 -7.828 1 98.69 87 ASP A O 1
ATOM 682 N N . GLU A 1 88 ? -1.258 -19.141 -6.863 1 98.69 88 GLU A N 1
ATOM 683 C CA . GLU A 1 88 ? -1.549 -18.781 -5.477 1 98.69 88 GLU A CA 1
ATOM 684 C C . GLU A 1 88 ? -0.44 -19.266 -4.543 1 98.69 88 GLU A C 1
ATOM 686 O O . GLU A 1 88 ? 0.098 -20.359 -4.715 1 98.69 88 GLU A O 1
ATOM 691 N N . LEU A 1 89 ? -0.177 -18.469 -3.576 1 98.88 89 LEU A N 1
ATOM 692 C CA . LEU A 1 89 ? 0.832 -18.875 -2.605 1 98.88 89 LEU A CA 1
ATOM 693 C C . LEU A 1 89 ? 0.324 -20.031 -1.747 1 98.88 89 LEU A C 1
ATOM 695 O O . LEU A 1 89 ? -0.854 -20.078 -1.384 1 98.88 89 LEU A O 1
ATOM 699 N N . LYS A 1 90 ? 1.314 -20.844 -1.391 1 98.81 90 LYS A N 1
ATOM 700 C CA . LYS A 1 90 ? 1.006 -21.797 -0.333 1 98.81 90 LYS A CA 1
ATOM 701 C C . LYS A 1 90 ? 0.836 -21.109 1.012 1 98.81 90 LYS A C 1
ATOM 703 O O . LYS A 1 90 ? 1.394 -20.031 1.23 1 98.81 90 LYS A O 1
ATOM 708 N N . PRO A 1 91 ? 0.111 -21.703 1.932 1 98.31 91 PRO A N 1
ATOM 709 C CA . PRO A 1 91 ? -0.262 -21.062 3.189 1 98.31 91 PRO A CA 1
ATOM 710 C C . PRO A 1 91 ? 0.949 -20.625 4.008 1 98.31 91 PRO A C 1
ATOM 712 O O . PRO A 1 91 ? 0.945 -19.531 4.59 1 98.31 91 PRO A O 1
ATOM 715 N N . ASP A 1 92 ? 1.947 -21.422 4.066 1 98.38 92 ASP A N 1
ATOM 716 C CA . ASP A 1 92 ? 3.123 -21.094 4.867 1 98.38 92 ASP A CA 1
ATOM 717 C C . ASP A 1 92 ? 3.83 -19.844 4.316 1 98.38 92 ASP A C 1
ATOM 719 O O . ASP A 1 92 ? 4.242 -18.969 5.082 1 98.38 92 ASP A O 1
ATOM 723 N N . LYS A 1 93 ? 3.934 -19.797 3.023 1 98.81 93 LYS A N 1
ATOM 724 C CA . LYS A 1 93 ? 4.594 -18.656 2.398 1 98.81 93 LYS A CA 1
ATOM 725 C C . LYS A 1 93 ? 3.752 -17.391 2.537 1 98.81 93 LYS A C 1
ATOM 727 O O . LYS A 1 93 ? 4.289 -16.297 2.717 1 98.81 93 LYS A O 1
ATOM 732 N N . LEU A 1 94 ? 2.447 -17.594 2.412 1 98.75 94 LEU A N 1
ATOM 733 C CA . LEU A 1 94 ? 1.552 -16.453 2.617 1 98.75 94 LEU A CA 1
ATOM 734 C C . LEU A 1 94 ? 1.73 -15.875 4.016 1 98.75 94 LEU A C 1
ATOM 736 O O . LEU A 1 94 ? 1.847 -14.656 4.168 1 98.75 94 LEU A O 1
ATOM 740 N N . GLN A 1 95 ? 1.802 -16.703 4.969 1 98.56 95 GLN A N 1
ATOM 741 C CA . GLN A 1 95 ? 1.965 -16.234 6.344 1 98.56 95 GLN A CA 1
ATOM 742 C C . GLN A 1 95 ? 3.295 -15.5 6.52 1 98.56 95 GLN A C 1
ATOM 744 O O . GLN A 1 95 ? 3.352 -14.445 7.152 1 98.56 95 GLN A O 1
ATOM 749 N N . GLU A 1 96 ? 4.32 -16.062 5.957 1 98.75 96 GLU A N 1
ATOM 750 C CA . GLU A 1 96 ? 5.625 -15.406 5.977 1 98.75 96 GLU A CA 1
ATOM 751 C C . GLU A 1 96 ? 5.555 -14.008 5.359 1 98.75 96 GLU A C 1
ATOM 753 O O . GLU A 1 96 ? 6.09 -13.047 5.918 1 98.75 96 GLU A O 1
ATOM 758 N N . THR A 1 97 ? 4.859 -13.922 4.25 1 98.88 97 THR A N 1
ATOM 759 C CA . THR A 1 97 ? 4.762 -12.672 3.494 1 98.88 97 THR A CA 1
ATOM 760 C C . THR A 1 97 ? 3.953 -11.633 4.266 1 98.88 97 THR A C 1
ATOM 762 O O . THR A 1 97 ? 4.344 -10.469 4.344 1 98.88 97 THR A O 1
ATOM 765 N N . LEU A 1 98 ? 2.838 -12.07 4.859 1 98.62 98 LEU A N 1
ATOM 766 C CA . LEU A 1 98 ? 1.998 -11.156 5.629 1 98.62 98 LEU A CA 1
ATOM 767 C C . LEU A 1 98 ? 2.742 -10.641 6.852 1 98.62 98 LEU A C 1
ATOM 769 O O . LEU A 1 98 ? 2.635 -9.461 7.195 1 98.62 98 LEU A O 1
ATOM 773 N N . ASN A 1 99 ? 3.537 -11.492 7.477 1 98.31 99 ASN A N 1
ATOM 774 C CA . ASN A 1 99 ? 4.363 -11.062 8.602 1 98.31 99 ASN A CA 1
ATOM 775 C C . ASN A 1 99 ? 5.402 -10.031 8.164 1 98.31 99 ASN A C 1
ATOM 777 O O . ASN A 1 99 ? 5.617 -9.031 8.852 1 98.31 99 ASN A O 1
ATOM 781 N N . ALA A 1 100 ? 5.992 -10.305 7.051 1 98.5 100 ALA A N 1
ATOM 782 C CA . ALA A 1 100 ? 6.961 -9.359 6.508 1 98.5 100 ALA A CA 1
ATOM 783 C C . ALA A 1 100 ? 6.305 -8.023 6.195 1 98.5 100 ALA A C 1
ATOM 785 O O . ALA A 1 100 ? 6.891 -6.961 6.434 1 98.5 100 ALA A O 1
ATOM 786 N N . THR A 1 101 ? 5.078 -8.047 5.656 1 98.62 101 THR A N 1
ATOM 787 C CA . THR A 1 101 ? 4.348 -6.824 5.32 1 98.62 101 THR A CA 1
ATOM 788 C C . THR A 1 101 ? 4.137 -5.965 6.562 1 98.62 101 THR A C 1
ATOM 790 O O . THR A 1 101 ? 4.344 -4.75 6.527 1 98.62 101 THR A O 1
ATOM 793 N N . LYS A 1 102 ? 3.809 -6.625 7.645 1 98.44 102 LYS A N 1
ATOM 794 C CA . LYS A 1 102 ? 3.555 -5.898 8.883 1 98.44 102 LYS A CA 1
ATOM 795 C C . LYS A 1 102 ? 4.816 -5.199 9.383 1 98.44 102 LYS A C 1
ATOM 797 O O . LYS A 1 102 ? 4.746 -4.109 9.953 1 98.44 102 LYS A O 1
ATOM 802 N N . THR A 1 103 ? 5.961 -5.75 9.078 1 97.75 103 THR A N 1
ATOM 803 C CA . THR A 1 103 ? 7.211 -5.188 9.57 1 97.75 103 THR A CA 1
ATOM 804 C C . THR A 1 103 ? 7.523 -3.865 8.867 1 97.75 103 THR A C 1
ATOM 806 O O . THR A 1 103 ? 8.312 -3.062 9.367 1 97.75 103 THR A O 1
ATOM 809 N N . VAL A 1 104 ? 6.926 -3.656 7.719 1 97.69 104 VAL A N 1
ATOM 810 C CA . VAL A 1 104 ? 7.113 -2.41 6.98 1 97.69 104 VAL A CA 1
ATOM 811 C C . VAL A 1 104 ? 6.59 -1.237 7.809 1 97.69 104 VAL A C 1
ATOM 813 O O . VAL A 1 104 ? 7.082 -0.113 7.684 1 97.69 104 VAL A O 1
ATOM 816 N N . PHE A 1 105 ? 5.605 -1.529 8.703 1 97.81 105 PHE A N 1
ATOM 817 C CA . PHE A 1 105 ? 4.918 -0.47 9.438 1 97.81 105 PHE A CA 1
ATOM 818 C C . PHE A 1 105 ? 5.305 -0.49 10.914 1 97.81 105 PHE A C 1
ATOM 820 O O . PHE A 1 105 ? 4.621 0.102 11.75 1 97.81 105 PHE A O 1
ATOM 827 N N . ASP A 1 106 ? 6.379 -1.29 11.281 1 93.62 106 ASP A N 1
ATOM 828 C CA . ASP A 1 106 ? 6.891 -1.312 12.648 1 93.62 106 ASP A CA 1
ATOM 829 C C . ASP A 1 106 ? 7.652 -0.028 12.969 1 93.62 106 ASP A C 1
ATOM 831 O O . ASP A 1 106 ? 8.234 0.592 12.078 1 93.62 106 ASP A O 1
ATOM 835 N N . MET B 1 1 ? 13.805 16.453 5.492 1 81.19 1 MET B N 1
ATOM 836 C CA . MET B 1 1 ? 13.734 15.031 5.148 1 81.19 1 MET B CA 1
ATOM 837 C C . MET B 1 1 ? 12.352 14.469 5.441 1 81.19 1 MET B C 1
ATOM 839 O O . MET B 1 1 ? 11.75 14.781 6.473 1 81.19 1 MET B O 1
ATOM 843 N N . ILE B 1 2 ? 11.602 13.656 4.574 1 93.69 2 ILE B N 1
ATOM 844 C CA . ILE B 1 2 ? 10.273 13.07 4.734 1 93.69 2 ILE B CA 1
ATOM 845 C C . ILE B 1 2 ? 10.328 11.969 5.793 1 93.69 2 ILE B C 1
ATOM 847 O O . ILE B 1 2 ? 11.242 11.156 5.801 1 93.69 2 ILE B O 1
ATOM 851 N N . LYS B 1 3 ? 9.383 12.062 6.691 1 94.44 3 LYS B N 1
ATOM 852 C CA . LYS B 1 3 ? 9.336 11.047 7.746 1 94.44 3 LYS B CA 1
ATOM 853 C C . LYS B 1 3 ? 7.914 10.555 7.98 1 94.44 3 LYS B C 1
ATOM 855 O O . LYS B 1 3 ? 6.949 11.227 7.605 1 94.44 3 LYS B O 1
ATOM 860 N N . ARG B 1 4 ? 7.836 9.445 8.648 1 96.88 4 ARG B N 1
ATOM 861 C CA . ARG B 1 4 ? 6.547 8.914 9.086 1 96.88 4 ARG B CA 1
ATOM 862 C C . ARG B 1 4 ? 5.758 9.969 9.852 1 96.88 4 ARG B C 1
ATOM 864 O O . ARG B 1 4 ? 6.316 10.688 10.68 1 96.88 4 ARG B O 1
ATOM 871 N N . GLY B 1 5 ? 4.508 9.984 9.5 1 98.69 5 GLY B N 1
ATOM 872 C CA . GLY B 1 5 ? 3.658 10.914 10.227 1 98.69 5 GLY B CA 1
ATOM 873 C C . GLY B 1 5 ? 3.473 12.234 9.508 1 98.69 5 GLY B C 1
ATOM 874 O O . GLY B 1 5 ? 2.58 13.016 9.852 1 98.69 5 GLY B O 1
ATOM 875 N N . ASP B 1 6 ? 4.375 12.516 8.586 1 98.75 6 ASP B N 1
ATOM 876 C CA . ASP B 1 6 ? 4.191 13.719 7.781 1 98.75 6 ASP B CA 1
ATOM 877 C C . ASP B 1 6 ? 2.918 13.633 6.945 1 98.75 6 ASP B C 1
ATOM 879 O O . ASP B 1 6 ? 2.553 12.555 6.469 1 98.75 6 ASP B O 1
ATOM 883 N N . ILE B 1 7 ? 2.289 14.758 6.773 1 98.88 7 ILE B N 1
ATOM 884 C CA . ILE B 1 7 ? 1.108 14.859 5.922 1 98.88 7 ILE B CA 1
ATOM 885 C C . ILE B 1 7 ? 1.401 15.773 4.738 1 98.88 7 ILE B C 1
ATOM 887 O O . ILE B 1 7 ? 1.81 16.922 4.922 1 98.88 7 ILE B O 1
ATOM 891 N N . PHE B 1 8 ? 1.19 15.305 3.549 1 98.88 8 PHE B N 1
ATOM 892 C CA . PHE B 1 8 ? 1.41 16.047 2.307 1 98.88 8 PHE B CA 1
ATOM 893 C C . PHE B 1 8 ? 0.13 16.109 1.481 1 98.88 8 PHE B C 1
ATOM 895 O O . PHE B 1 8 ? -0.832 15.383 1.762 1 98.88 8 PHE B O 1
ATOM 902 N N . VAL B 1 9 ? 0.184 16.984 0.558 1 98.75 9 VAL B N 1
ATOM 903 C CA . VAL B 1 9 ? -0.815 17 -0.505 1 98.75 9 VAL B CA 1
ATOM 904 C C . VAL B 1 9 ? -0.202 16.469 -1.799 1 98.75 9 VAL B C 1
ATOM 906 O O . VAL B 1 9 ? 0.93 16.812 -2.145 1 98.75 9 VAL B O 1
ATOM 909 N N . MET B 1 10 ? -1.01 15.602 -2.488 1 98.69 10 MET B N 1
ATOM 910 C CA . MET B 1 10 ? -0.519 15.031 -3.74 1 98.69 10 MET B CA 1
ATOM 911 C C . MET B 1 10 ? -1.674 14.516 -4.594 1 98.69 10 MET B C 1
ATOM 913 O O . MET B 1 10 ? -2.779 14.312 -4.094 1 98.69 10 MET B O 1
ATOM 917 N N . PRO B 1 11 ? -1.416 14.344 -5.961 1 98.62 11 PRO B N 1
ATOM 918 C CA . PRO B 1 11 ? -2.375 13.531 -6.711 1 98.62 11 PRO B CA 1
ATOM 919 C C . PRO B 1 11 ? -2.396 12.078 -6.258 1 98.62 11 PRO B C 1
ATOM 921 O O . PRO B 1 11 ? -1.41 11.352 -6.434 1 98.62 11 PRO B O 1
ATOM 924 N N . PHE B 1 12 ? -3.434 11.664 -5.66 1 98.81 12 PHE B N 1
ATOM 925 C CA . PHE B 1 12 ? -3.613 10.297 -5.191 1 98.81 12 PHE B CA 1
ATOM 926 C C . PHE B 1 12 ? -4.457 9.492 -6.17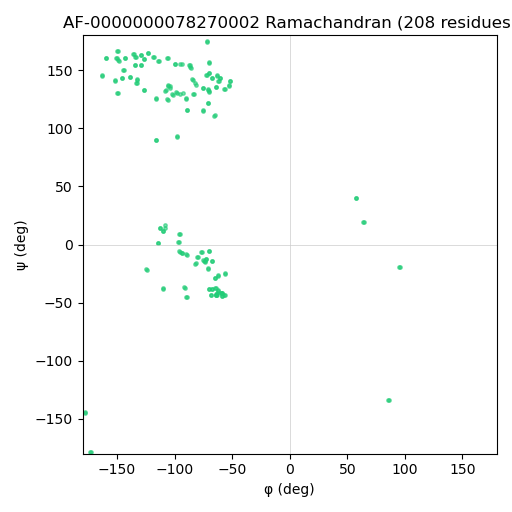6 1 98.81 12 PHE B C 1
ATOM 928 O O . PHE B 1 12 ? -5.535 9.93 -6.582 1 98.81 12 PHE B O 1
ATOM 935 N N . PRO B 1 13 ? -4.012 8.367 -6.523 1 98.56 13 PRO B N 1
ATOM 936 C CA . PRO B 1 13 ? -4.699 7.629 -7.582 1 98.56 13 PRO B CA 1
ATOM 937 C C . PRO B 1 13 ? -6.039 7.051 -7.121 1 98.56 13 PRO B C 1
ATOM 939 O O . PRO B 1 13 ? -6.176 6.648 -5.965 1 98.56 13 PRO B O 1
ATOM 942 N N . PHE B 1 14 ? -6.945 7.039 -8.078 1 97.94 14 PHE B N 1
ATOM 943 C CA . PHE B 1 14 ? -8.109 6.188 -7.875 1 97.94 14 PHE B CA 1
ATOM 944 C C . PHE B 1 14 ? -7.742 4.715 -8 1 97.94 14 PHE B C 1
ATOM 946 O O . PHE B 1 14 ? -6.605 4.387 -8.352 1 97.94 14 PHE B O 1
ATOM 953 N N . THR B 1 15 ? -8.75 3.85 -7.719 1 97.88 15 THR B N 1
ATOM 954 C CA . THR B 1 15 ? -8.453 2.422 -7.676 1 97.88 15 THR B CA 1
ATOM 955 C C . THR B 1 15 ? -8.273 1.864 -9.086 1 97.88 15 THR B C 1
ATOM 957 O O . THR B 1 15 ? -7.781 0.748 -9.258 1 97.88 15 THR B O 1
ATOM 960 N N . ASP B 1 16 ? -8.672 2.59 -10.117 1 97.44 16 ASP B N 1
ATOM 961 C CA . ASP B 1 16 ? -8.43 2.16 -11.492 1 97.44 16 ASP B CA 1
ATOM 962 C C . ASP B 1 16 ? -6.996 2.475 -11.922 1 97.44 16 ASP B C 1
ATOM 964 O O . ASP B 1 16 ? -6.574 2.09 -13.016 1 97.44 16 ASP B O 1
ATOM 968 N N . LEU B 1 17 ? -6.211 3.236 -11.195 1 97.62 17 LEU B N 1
ATOM 969 C CA . LEU B 1 17 ? -4.809 3.617 -11.352 1 97.62 17 LEU B CA 1
ATOM 970 C C . LEU B 1 17 ? -4.609 4.434 -12.625 1 97.62 17 LEU B C 1
ATOM 972 O O . LEU B 1 17 ? -3.496 4.508 -13.148 1 97.62 17 LEU B O 1
ATOM 976 N N . LYS B 1 18 ? -5.656 4.977 -13.125 1 95.62 18 LYS B N 1
ATOM 977 C CA . LYS B 1 18 ? -5.617 5.797 -14.328 1 95.62 18 LYS B CA 1
ATOM 978 C C . LYS B 1 18 ? -5.867 7.266 -14.008 1 95.62 18 LYS B C 1
ATOM 980 O O . LYS B 1 18 ? -5.25 8.156 -14.602 1 95.62 18 LYS B O 1
ATOM 985 N N . ASN B 1 19 ? -6.73 7.453 -13.109 1 96.62 19 ASN B N 1
ATOM 986 C CA . ASN B 1 19 ? -7.094 8.805 -12.695 1 96.62 19 ASN B CA 1
ATOM 987 C C . ASN B 1 19 ? -6.672 9.078 -11.25 1 96.62 19 ASN B C 1
ATOM 989 O O . ASN B 1 19 ? -6.375 8.148 -10.5 1 96.62 19 ASN B O 1
ATOM 993 N N . ALA B 1 20 ? -6.539 10.367 -10.953 1 98.06 20 ALA B N 1
ATOM 994 C CA . ALA B 1 20 ? -6.133 10.766 -9.609 1 98.06 20 ALA B CA 1
ATOM 995 C C . ALA B 1 20 ? -6.848 12.047 -9.172 1 98.06 20 ALA B C 1
ATOM 997 O O . ALA B 1 20 ? -7.414 12.758 -10.008 1 98.06 20 ALA B O 1
ATOM 998 N N . LYS B 1 21 ? -6.859 12.25 -7.953 1 97.94 21 LYS B N 1
ATOM 999 C CA . LYS B 1 21 ? -7.359 13.484 -7.348 1 97.94 21 LYS B CA 1
ATOM 1000 C C . LYS B 1 21 ? -6.379 14.016 -6.305 1 97.94 21 LYS B C 1
ATOM 1002 O O . LYS B 1 21 ? -5.797 13.242 -5.539 1 97.94 21 LYS B O 1
ATOM 1007 N N . VAL B 1 22 ? -6.254 15.359 -6.27 1 98.25 22 VAL B N 1
ATOM 1008 C CA . VAL B 1 22 ? -5.375 15.969 -5.277 1 98.25 22 VAL B CA 1
ATOM 1009 C C . VAL B 1 22 ? -5.984 15.828 -3.887 1 98.25 22 VAL B C 1
ATOM 1011 O O . VAL B 1 22 ? -7.102 16.297 -3.641 1 98.25 22 VAL B O 1
ATOM 1014 N N . ARG B 1 23 ? -5.219 15.18 -2.996 1 98.12 23 ARG B N 1
ATOM 1015 C CA . ARG B 1 23 ? -5.715 14.938 -1.646 1 98.12 23 ARG B CA 1
ATOM 1016 C C . ARG B 1 23 ? -4.57 14.945 -0.634 1 98.12 23 ARG B C 1
ATOM 1018 O O . ARG B 1 23 ? -3.414 14.727 -0.995 1 98.12 23 ARG B O 1
ATOM 1025 N N . PRO B 1 24 ? -4.918 15.203 0.645 1 98.69 24 PRO B N 1
ATO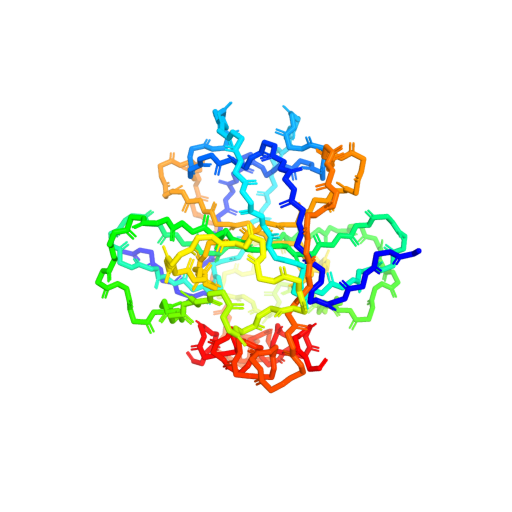M 1026 C CA . PRO B 1 24 ? -3.922 14.961 1.69 1 98.69 24 PRO B CA 1
ATOM 1027 C C . PRO B 1 24 ? -3.609 13.477 1.872 1 98.69 24 PRO B C 1
ATOM 1029 O O . PRO B 1 24 ? -4.504 12.633 1.746 1 98.69 24 PRO B O 1
ATOM 1032 N N . VAL B 1 25 ? -2.34 13.211 2.154 1 98.88 25 VAL B N 1
ATOM 1033 C CA . VAL B 1 25 ? -1.898 11.852 2.424 1 98.88 25 VAL B CA 1
ATOM 1034 C C . VAL B 1 25 ? -0.991 11.836 3.652 1 98.88 25 VAL B C 1
ATOM 1036 O O . VAL B 1 25 ? -0.382 12.852 3.996 1 98.88 25 VAL B O 1
ATOM 1039 N N . LEU B 1 26 ? -0.96 10.719 4.266 1 98.94 26 LEU B N 1
ATOM 1040 C CA . LEU B 1 26 ? -0.096 10.469 5.414 1 98.94 26 LEU B CA 1
ATOM 1041 C C . LEU B 1 26 ? 1.054 9.539 5.043 1 98.94 26 LEU B C 1
ATOM 1043 O O . LEU B 1 26 ? 0.837 8.492 4.426 1 98.94 26 LEU B O 1
ATOM 1047 N N . ILE B 1 27 ? 2.268 9.875 5.414 1 98.88 27 ILE B N 1
ATOM 1048 C CA . ILE B 1 27 ? 3.408 8.984 5.238 1 98.88 27 ILE B CA 1
ATOM 1049 C C . ILE B 1 27 ? 3.363 7.875 6.285 1 98.88 27 ILE B C 1
ATOM 1051 O O . ILE B 1 27 ? 3.486 8.141 7.484 1 98.88 27 ILE B O 1
ATOM 1055 N N . LEU B 1 28 ? 3.207 6.664 5.844 1 98.81 28 LEU B N 1
ATOM 1056 C CA . LEU B 1 28 ? 3.176 5.516 6.738 1 98.81 28 LEU B CA 1
ATOM 1057 C C . LEU B 1 28 ? 4.57 4.922 6.914 1 98.81 28 LEU B C 1
ATOM 1059 O O . LEU B 1 28 ? 4.895 4.387 7.977 1 98.81 28 LEU B O 1
ATOM 1063 N N . SER B 1 29 ? 5.34 4.922 5.859 1 97.88 29 SER B N 1
ATOM 1064 C CA . SER B 1 29 ? 6.68 4.344 5.871 1 97.88 29 SER B CA 1
ATOM 1065 C C . SER B 1 29 ? 7.602 5.059 4.891 1 97.88 29 SER B C 1
ATOM 1067 O O . SER B 1 29 ? 7.223 5.312 3.746 1 97.88 29 SER B O 1
ATOM 1069 N N . SER B 1 30 ? 8.734 5.41 5.383 1 95.12 30 SER B N 1
ATOM 1070 C CA . SER B 1 30 ? 9.805 5.898 4.52 1 95.12 30 SER B CA 1
ATOM 1071 C C . SER B 1 30 ? 10.688 4.758 4.039 1 95.12 30 SER B C 1
ATOM 1073 O O . SER B 1 30 ? 11.164 3.953 4.844 1 95.12 30 SER B O 1
ATOM 1075 N N . LEU B 1 31 ? 10.844 4.656 2.734 1 94.38 31 LEU B N 1
ATOM 1076 C CA . LEU B 1 31 ? 11.617 3.566 2.152 1 94.38 31 LEU B CA 1
ATOM 1077 C C . LEU B 1 31 ? 12.969 4.066 1.65 1 94.38 31 LEU B C 1
ATOM 1079 O O . LEU B 1 31 ? 13.195 5.273 1.559 1 94.38 31 LEU B O 1
ATOM 1083 N N . PRO B 1 32 ? 13.914 3.123 1.466 1 88.31 32 PRO B N 1
ATOM 1084 C CA . PRO B 1 32 ? 15.195 3.557 0.898 1 88.31 32 PRO B CA 1
ATOM 1085 C C . PRO B 1 32 ? 15.023 4.355 -0.394 1 88.31 32 PRO B C 1
ATOM 1087 O O . PRO B 1 32 ? 14.156 4.043 -1.207 1 88.31 32 PRO B O 1
ATOM 1090 N N . GLY B 1 33 ? 15.859 5.359 -0.461 1 90.56 33 GLY B N 1
ATOM 1091 C CA . GLY B 1 33 ? 15.75 6.246 -1.609 1 90.56 33 GLY B CA 1
ATOM 1092 C C . GLY B 1 33 ? 14.719 7.344 -1.42 1 90.56 33 GLY B C 1
ATOM 1093 O O . GLY B 1 33 ? 14.719 8.031 -0.397 1 90.56 33 GLY B O 1
ATOM 1094 N N . ASN B 1 34 ? 13.883 7.516 -2.496 1 94.44 34 ASN B N 1
ATOM 1095 C CA . ASN B 1 34 ? 12.914 8.609 -2.496 1 94.44 34 ASN B CA 1
ATOM 1096 C C . ASN B 1 34 ? 11.484 8.094 -2.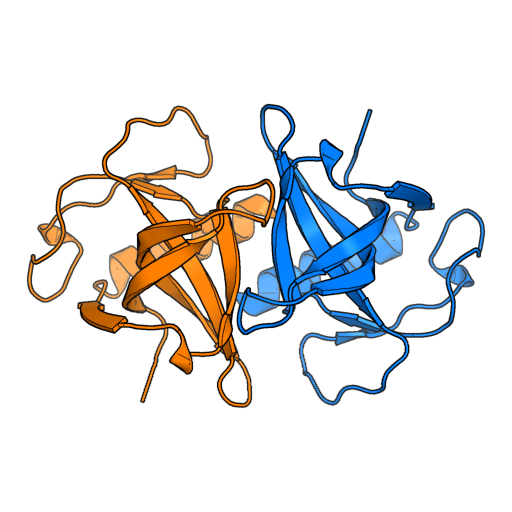428 1 94.44 34 ASN B C 1
ATOM 1098 O O . ASN B 1 34 ? 10.539 8.844 -2.68 1 94.44 34 ASN B O 1
ATOM 1102 N N . ASP B 1 35 ? 11.359 6.848 -2.088 1 97 35 ASP B N 1
ATOM 1103 C CA . ASP B 1 35 ? 10.031 6.254 -2.111 1 97 35 ASP B CA 1
ATOM 1104 C C . ASP B 1 35 ? 9.43 6.199 -0.71 1 97 35 ASP B C 1
ATOM 1106 O O . ASP B 1 35 ? 10.156 6.23 0.285 1 97 35 ASP B O 1
ATOM 1110 N N . CYS B 1 36 ? 8.141 6.176 -0.632 1 98.19 36 CYS B N 1
ATOM 1111 C CA . CYS B 1 36 ? 7.398 6.035 0.616 1 98.19 36 CYS B CA 1
ATOM 1112 C C . CYS B 1 36 ? 6.066 5.336 0.384 1 98.19 36 CYS B C 1
ATOM 1114 O O . CYS B 1 36 ? 5.621 5.203 -0.757 1 98.19 36 CYS B O 1
ATOM 1116 N N . ILE B 1 37 ? 5.535 4.832 1.396 1 98.81 37 ILE B N 1
ATOM 1117 C CA . ILE B 1 37 ? 4.16 4.352 1.395 1 98.81 37 ILE B CA 1
ATOM 1118 C C . ILE B 1 37 ? 3.254 5.375 2.078 1 98.81 37 ILE B C 1
ATOM 1120 O O . ILE B 1 37 ? 3.533 5.809 3.197 1 98.81 37 ILE B O 1
ATOM 1124 N N . VAL B 1 38 ? 2.174 5.723 1.38 1 98.94 38 VAL B N 1
ATOM 1125 C CA . VAL B 1 38 ? 1.261 6.719 1.934 1 98.94 38 VAL B CA 1
ATOM 1126 C C . VAL B 1 38 ? -0.16 6.16 1.955 1 98.94 38 VAL B C 1
ATOM 1128 O O . VAL B 1 38 ? -0.476 5.219 1.222 1 98.94 38 VAL B O 1
ATOM 1131 N N . CYS B 1 39 ? -0.977 6.75 2.771 1 98.88 39 CYS B N 1
ATOM 1132 C CA . CYS B 1 39 ? -2.406 6.461 2.744 1 98.88 39 CYS B CA 1
ATOM 1133 C C . CYS B 1 39 ? -3.223 7.746 2.67 1 98.88 39 CYS B C 1
ATOM 1135 O O . CYS B 1 39 ? -2.736 8.812 3.041 1 98.88 39 CYS B O 1
ATOM 1137 N N . MET B 1 40 ? -4.395 7.574 2.307 1 98.31 40 MET B N 1
ATOM 1138 C CA . MET B 1 40 ? -5.254 8.719 2.01 1 98.31 40 MET B CA 1
ATOM 1139 C C . MET B 1 40 ? -5.898 9.258 3.279 1 98.31 40 MET B C 1
ATOM 1141 O O . MET B 1 40 ? -6.219 8.5 4.195 1 98.31 40 MET B O 1
ATOM 1145 N N . LEU B 1 41 ? -6.02 10.57 3.348 1 98.62 41 LEU B N 1
ATOM 1146 C CA . LEU B 1 41 ? -6.918 11.234 4.285 1 98.62 41 LEU B CA 1
ATOM 1147 C C . LEU B 1 41 ? -8.164 11.75 3.57 1 98.62 41 LEU B C 1
ATOM 1149 O O . LEU B 1 41 ? -8.07 12.312 2.477 1 98.62 41 LEU B O 1
ATOM 1153 N N . THR B 1 42 ? -9.312 11.539 4.188 1 97.81 42 THR B N 1
ATOM 1154 C CA . THR B 1 42 ? -10.547 11.961 3.539 1 97.81 42 THR B CA 1
ATOM 1155 C C . THR B 1 42 ? -11.555 12.453 4.57 1 97.81 42 THR B C 1
ATOM 1157 O O . THR B 1 42 ? -11.5 12.07 5.738 1 97.81 42 THR B O 1
ATOM 1160 N N . THR B 1 43 ? -12.367 13.367 4.105 1 97 43 THR B N 1
ATOM 1161 C CA . THR B 1 43 ? -13.43 13.867 4.969 1 97 43 THR B CA 1
ATOM 1162 C C . THR B 1 43 ? -14.719 13.094 4.734 1 97 43 THR B C 1
ATOM 1164 O O . THR B 1 43 ? -15.695 13.266 5.469 1 97 43 THR B O 1
ATOM 1167 N N . GLN B 1 44 ? -14.648 12.281 3.736 1 94.31 44 GLN B N 1
ATOM 1168 C CA . GLN B 1 44 ? -15.852 11.516 3.396 1 94.31 44 GLN B CA 1
ATOM 1169 C C . GLN B 1 44 ? -16.078 10.391 4.395 1 94.31 44 GLN B C 1
ATOM 1171 O O . GLN B 1 44 ? -15.156 9.656 4.738 1 94.31 44 GLN B O 1
ATOM 1176 N N . PRO B 1 45 ? -17.328 10.312 4.793 1 90.94 45 PRO B N 1
ATOM 1177 C CA . PRO B 1 45 ? -17.625 9.203 5.707 1 90.94 45 PRO B CA 1
ATOM 1178 C C . PRO B 1 45 ? -17.344 7.836 5.09 1 90.94 45 PRO B C 1
ATOM 1180 O O . PRO B 1 45 ? -17.422 7.676 3.869 1 90.94 45 PRO B O 1
ATOM 1183 N N . SER B 1 46 ? -16.859 6.969 5.926 1 89.06 46 SER B N 1
ATOM 1184 C CA . SER B 1 46 ? -16.594 5.598 5.508 1 89.06 46 SER B CA 1
ATOM 1185 C C . SER B 1 46 ? -17.016 4.602 6.586 1 89.06 46 SER B C 1
ATOM 1187 O O . SER B 1 46 ? -16.906 4.887 7.777 1 89.06 46 SER B O 1
ATOM 1189 N N . ARG B 1 47 ? -17.531 3.455 6.066 1 85.62 47 ARG B N 1
ATOM 1190 C CA . ARG B 1 47 ? -17.875 2.373 6.984 1 85.62 47 ARG B CA 1
ATOM 1191 C C . ARG B 1 47 ? -16.734 1.359 7.082 1 85.62 47 ARG B C 1
ATOM 1193 O O . ARG B 1 47 ? -16.875 0.325 7.738 1 85.62 47 ARG B O 1
ATOM 1200 N N . SER B 1 48 ? -15.664 1.69 6.535 1 91.56 48 SER B N 1
ATOM 1201 C CA . SER B 1 48 ? -14.539 0.758 6.539 1 91.56 48 SER B CA 1
ATOM 1202 C C . SER B 1 48 ? -14.055 0.492 7.957 1 91.56 48 SER B C 1
ATOM 1204 O O . SER B 1 48 ? -13.883 1.425 8.75 1 91.56 48 SER B O 1
ATOM 1206 N N . GLN B 1 49 ? -13.812 -0.769 8.211 1 93.31 49 GLN B N 1
ATOM 1207 C CA . GLN B 1 49 ? -13.234 -1.139 9.5 1 93.31 49 GLN B CA 1
ATOM 1208 C C . GLN B 1 49 ? -11.789 -0.679 9.609 1 93.31 49 GLN B C 1
ATOM 1210 O O . GLN B 1 49 ? -11.188 -0.743 10.688 1 93.31 49 GLN B O 1
ATOM 1215 N N . TYR B 1 50 ? -11.242 -0.152 8.562 1 95.69 50 TYR B N 1
ATOM 1216 C CA . TYR B 1 50 ? -9.836 0.236 8.508 1 95.69 50 TYR B CA 1
ATOM 1217 C C . TYR B 1 50 ? -9.688 1.753 8.508 1 95.69 50 TYR B C 1
ATOM 1219 O O . TYR B 1 50 ? -8.641 2.283 8.125 1 95.69 50 TYR B O 1
ATOM 1227 N N . ALA B 1 51 ? -10.742 2.408 8.898 1 97.5 51 ALA B N 1
ATOM 1228 C CA . ALA B 1 51 ? -10.711 3.867 8.969 1 97.5 51 ALA B CA 1
ATOM 1229 C C . ALA B 1 51 ? -10.375 4.34 10.383 1 97.5 51 ALA B C 1
ATOM 1231 O O . ALA B 1 51 ? -10.969 3.867 11.359 1 97.5 51 ALA B O 1
ATOM 1232 N N . VAL B 1 52 ? -9.391 5.238 10.492 1 98.5 52 VAL B N 1
ATOM 1233 C CA . VAL B 1 52 ? -9.008 5.844 11.766 1 98.5 52 VAL B CA 1
ATOM 1234 C C . VAL B 1 52 ? -9.5 7.289 11.82 1 98.5 52 VAL B C 1
ATOM 1236 O O . VAL B 1 52 ? -9.18 8.094 10.945 1 98.5 52 VAL B O 1
ATOM 1239 N N . PRO B 1 53 ? -10.273 7.637 12.836 1 98.44 53 PRO B N 1
ATOM 1240 C CA . PRO B 1 53 ? -10.734 9.023 12.922 1 98.44 53 PRO B CA 1
ATOM 1241 C C . PRO B 1 53 ? -9.586 10.023 13.047 1 98.44 53 PRO B C 1
ATOM 1243 O O . PRO B 1 53 ? -8.578 9.734 13.703 1 98.44 53 PRO B O 1
ATOM 1246 N N . LEU B 1 54 ? -9.75 11.102 12.383 1 98.56 54 LEU B N 1
ATOM 1247 C CA . LEU B 1 54 ? -8.75 12.164 12.391 1 98.56 54 LEU B CA 1
ATOM 1248 C C . LEU B 1 54 ? -9.391 13.5 12.773 1 98.56 54 LEU B C 1
ATOM 1250 O O . LEU B 1 54 ? -10.477 13.828 12.297 1 98.56 54 LEU B O 1
ATOM 1254 N N . SER B 1 55 ? -8.781 14.234 13.672 1 98.12 55 SER B N 1
ATOM 1255 C CA . SER B 1 55 ? -9.188 15.586 14.039 1 98.12 55 SER B CA 1
ATOM 1256 C C . SER B 1 55 ? -7.996 16.531 14.109 1 98.12 55 SER B C 1
ATOM 1258 O O . SER B 1 55 ? -6.852 16.078 14.203 1 98.12 55 SER B O 1
ATOM 1260 N N . PRO B 1 56 ? -8.281 17.812 14.055 1 98.12 56 PRO B N 1
ATOM 1261 C CA . PRO B 1 56 ? -7.18 18.766 14.164 1 98.12 56 PRO B CA 1
ATOM 1262 C C . PRO B 1 56 ? -6.352 18.578 15.438 1 98.12 56 PRO B C 1
ATOM 1264 O O . PRO B 1 56 ? -5.152 18.875 15.445 1 98.12 56 PRO B O 1
ATOM 1267 N N . ASN B 1 57 ? -6.895 18.031 16.453 1 98.19 57 ASN B N 1
ATOM 1268 C CA . ASN B 1 57 ? -6.188 17.812 17.719 1 98.19 57 ASN B CA 1
ATOM 1269 C C . ASN B 1 57 ? -5.16 16.688 17.594 1 98.19 57 ASN B C 1
ATOM 1271 O O . ASN B 1 57 ? -4.301 16.531 18.453 1 98.19 57 ASN B O 1
ATOM 1275 N N . ASP B 1 58 ? -5.223 15.969 16.562 1 98.75 58 ASP B N 1
ATOM 1276 C CA . ASP B 1 58 ? -4.348 14.812 16.375 1 98.75 58 ASP B CA 1
ATOM 1277 C C . ASP B 1 58 ? -3.061 15.219 15.656 1 98.75 58 ASP B C 1
ATOM 1279 O O . ASP B 1 58 ? -2.15 14.406 15.492 1 98.75 58 ASP B O 1
ATOM 1283 N N . THR B 1 59 ? -3.016 16.484 15.18 1 98.75 59 THR B N 1
ATOM 1284 C CA . THR B 1 59 ? -1.876 16.922 14.383 1 98.75 59 THR B CA 1
ATOM 1285 C C . THR B 1 59 ? -1.144 18.078 15.062 1 98.75 59 THR B C 1
ATOM 1287 O O . THR B 1 59 ? -1.692 18.719 15.953 1 98.75 59 THR B O 1
ATOM 1290 N N . LYS B 1 60 ? 0.048 18.359 14.727 1 98.44 60 LYS B N 1
ATOM 1291 C CA . LYS B 1 60 ? 0.916 19.328 15.391 1 98.44 60 LYS B CA 1
ATOM 1292 C C . LYS B 1 60 ? 0.4 20.75 15.203 1 98.44 60 LYS B C 1
ATOM 1294 O O . LYS B 1 60 ? 0.442 21.562 16.125 1 98.44 60 LYS B O 1
ATOM 1299 N N . ASN B 1 61 ? -0.123 21.031 13.992 1 98.06 61 ASN B N 1
ATOM 1300 C CA . ASN B 1 61 ? -0.479 22.422 13.672 1 98.06 61 ASN B CA 1
ATOM 1301 C C . ASN B 1 61 ? -1.984 22.578 13.477 1 98.06 61 ASN B C 1
ATOM 1303 O O . ASN B 1 61 ? -2.455 23.656 13.102 1 98.06 61 ASN B O 1
ATOM 1307 N N . ALA B 1 62 ? -2.705 21.547 13.641 1 97.38 62 ALA B N 1
ATOM 1308 C CA . ALA B 1 62 ? -4.16 21.547 13.523 1 97.38 62 ALA B CA 1
ATOM 1309 C C . ALA B 1 62 ? -4.598 22.047 12.148 1 97.38 62 ALA B C 1
ATOM 1311 O O . ALA B 1 62 ? -5.602 22.75 12.023 1 97.38 62 ALA B O 1
ATOM 1312 N N . ALA B 1 63 ? -3.898 21.656 11.148 1 97.31 63 ALA B N 1
ATOM 1313 C CA . ALA B 1 63 ? -4.145 22.188 9.812 1 97.31 63 ALA B CA 1
ATOM 1314 C C . ALA B 1 63 ? -5.051 21.266 9.008 1 97.31 63 ALA B C 1
ATOM 1316 O O . ALA B 1 63 ? -5.398 21.562 7.863 1 97.31 63 ALA B O 1
ATOM 1317 N N . VAL B 1 64 ? -5.363 20.141 9.562 1 97.06 64 VAL B N 1
ATOM 1318 C CA . VAL B 1 64 ? -6.184 19.172 8.844 1 97.06 64 VAL B CA 1
ATOM 1319 C C . VAL B 1 64 ? -7.648 19.344 9.227 1 97.06 64 VAL B C 1
ATOM 1321 O O . VAL B 1 64 ? -7.957 19.859 10.305 1 97.06 64 VAL B O 1
ATOM 1324 N N . ARG B 1 65 ? -8.523 18.922 8.336 1 96.75 65 ARG B N 1
ATOM 1325 C CA . ARG B 1 65 ? -9.953 18.891 8.625 1 96.75 65 ARG B CA 1
ATOM 1326 C C . ARG B 1 65 ? -10.328 17.578 9.312 1 96.75 65 ARG B C 1
ATOM 1328 O O . ARG B 1 65 ? -9.648 16.562 9.156 1 96.75 65 ARG B O 1
ATOM 1335 N N . PRO B 1 66 ? -11.438 17.703 10.125 1 97.88 66 PRO B N 1
ATOM 1336 C CA . PRO B 1 66 ? -11.953 16.438 10.648 1 97.88 66 PRO B CA 1
ATOM 1337 C C . PRO B 1 66 ? -12.297 15.43 9.547 1 97.88 66 PRO B C 1
ATOM 1339 O O . PRO B 1 66 ? -12.875 15.812 8.523 1 97.88 66 PRO B O 1
ATOM 1342 N N . GLY B 1 67 ? -11.844 14.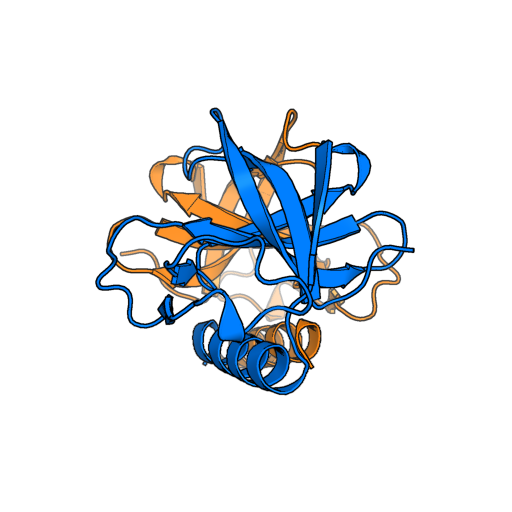188 9.781 1 98.38 67 GLY B N 1
ATOM 1343 C CA . GLY B 1 67 ? -12.07 13.18 8.758 1 98.38 67 GLY B CA 1
ATOM 1344 C C . GLY B 1 67 ? -11.555 11.812 9.148 1 98.38 67 GLY B C 1
ATOM 1345 O O . GLY B 1 67 ? -11.75 11.367 10.281 1 98.38 67 GLY B O 1
ATOM 1346 N N . LEU B 1 68 ? -11.055 11.094 8.125 1 98.69 68 LEU B N 1
ATOM 1347 C CA . LEU B 1 68 ? -10.617 9.711 8.32 1 98.69 68 LEU B CA 1
ATOM 1348 C C . LEU B 1 68 ? -9.25 9.477 7.688 1 98.69 68 LEU B C 1
ATOM 1350 O O . LEU B 1 68 ? -8.969 9.992 6.602 1 98.69 68 LEU B O 1
ATOM 1354 N N . ILE B 1 69 ? -8.414 8.742 8.398 1 98.88 69 ILE B N 1
ATOM 1355 C CA . ILE B 1 69 ? -7.227 8.117 7.832 1 98.88 69 ILE B CA 1
ATOM 1356 C C . ILE B 1 69 ? -7.578 6.727 7.301 1 98.88 69 ILE B C 1
ATOM 1358 O O . ILE B 1 69 ? -7.98 5.848 8.062 1 98.88 69 ILE B O 1
ATOM 1362 N N . ARG B 1 70 ? -7.445 6.57 6.004 1 98.44 70 ARG B N 1
ATOM 1363 C CA . ARG B 1 70 ? -7.809 5.293 5.398 1 98.44 70 ARG B CA 1
ATOM 1364 C C . ARG B 1 70 ? -6.582 4.414 5.188 1 98.44 70 ARG B C 1
ATOM 1366 O O . ARG B 1 70 ? -6 4.402 4.102 1 98.44 70 ARG B O 1
ATOM 1373 N N . VAL B 1 71 ? -6.293 3.555 6.152 1 98.69 71 VAL B N 1
ATOM 1374 C CA . VAL B 1 71 ? -5.07 2.758 6.137 1 98.69 71 VAL B CA 1
ATOM 1375 C C . VAL B 1 71 ? -5.219 1.607 5.145 1 98.69 71 VAL B C 1
ATOM 1377 O O . VAL B 1 71 ? -4.25 0.896 4.859 1 98.69 71 VAL B O 1
ATOM 1380 N N . ASP B 1 72 ? -6.402 1.437 4.582 1 98.06 72 ASP B N 1
ATOM 1381 C CA . ASP B 1 72 ? -6.641 0.439 3.543 1 98.06 72 ASP B CA 1
ATOM 1382 C C . ASP B 1 72 ? -6.562 1.064 2.152 1 98.06 72 ASP B C 1
ATOM 1384 O O . ASP B 1 72 ? -6.836 0.4 1.15 1 98.06 72 ASP B O 1
ATOM 1388 N N . ARG B 1 73 ? -6.266 2.35 2.049 1 98.25 73 ARG B N 1
ATOM 1389 C CA . ARG B 1 73 ? -6.023 3.062 0.799 1 98.25 73 ARG B CA 1
ATOM 1390 C C . ARG B 1 73 ? -4.594 3.584 0.735 1 98.25 73 ARG B C 1
ATOM 1392 O O . ARG B 1 73 ? -4.328 4.73 1.103 1 98.25 73 ARG B O 1
ATOM 1399 N N . ILE B 1 74 ? -3.787 2.75 0.216 1 98.81 74 ILE B N 1
ATOM 1400 C CA . ILE B 1 74 ? -2.355 3.018 0.308 1 98.81 74 ILE B CA 1
ATOM 1401 C C . ILE B 1 74 ? -1.719 2.904 -1.076 1 98.81 74 ILE B C 1
ATOM 1403 O O . ILE B 1 74 ? -2.227 2.188 -1.942 1 98.81 74 ILE B O 1
ATOM 1407 N N . VAL B 1 75 ? -0.679 3.539 -1.277 1 98.88 75 VAL B N 1
ATOM 1408 C CA . VAL B 1 75 ? 0.115 3.414 -2.496 1 98.88 75 VAL B CA 1
ATOM 1409 C C . VAL B 1 75 ? 1.581 3.715 -2.189 1 98.88 75 VAL B C 1
ATOM 1411 O O . VAL B 1 75 ? 1.885 4.562 -1.35 1 98.88 75 VAL B O 1
ATOM 1414 N N . THR B 1 76 ? 2.494 2.984 -2.781 1 98.75 76 THR B N 1
ATOM 1415 C CA . THR B 1 76 ? 3.908 3.344 -2.799 1 98.75 76 THR B CA 1
ATOM 1416 C C . THR B 1 76 ? 4.203 4.332 -3.922 1 98.75 76 THR B C 1
ATOM 1418 O O . THR B 1 76 ? 3.82 4.105 -5.07 1 98.75 76 THR B O 1
ATOM 1421 N N . CYS B 1 77 ? 4.863 5.414 -3.57 1 98.69 77 CYS B N 1
ATOM 1422 C CA . CYS B 1 77 ? 5.164 6.43 -4.574 1 98.69 77 CYS B CA 1
ATOM 1423 C C . CYS B 1 77 ? 6.465 7.156 -4.246 1 98.69 77 CYS B C 1
ATOM 1425 O O . CYS B 1 77 ? 7.012 6.992 -3.154 1 98.69 77 CYS B O 1
ATOM 1427 N N . GLU B 1 78 ? 6.938 7.875 -5.227 1 98.19 78 GLU B N 1
ATOM 1428 C CA . GLU B 1 78 ? 8.125 8.695 -5.004 1 98.19 78 GLU B CA 1
ATOM 1429 C C . GLU B 1 78 ? 7.754 10.07 -4.457 1 98.19 78 GLU B C 1
ATOM 1431 O O . GLU B 1 78 ? 6.668 10.578 -4.738 1 98.19 78 GLU B O 1
ATOM 1436 N N . ASN B 1 79 ? 8.656 10.672 -3.756 1 96.62 79 ASN B N 1
ATOM 1437 C CA . ASN B 1 79 ? 8.352 11.898 -3.025 1 96.62 79 ASN B CA 1
ATOM 1438 C C . ASN B 1 79 ? 8.211 13.086 -3.967 1 96.62 79 ASN B C 1
ATOM 1440 O O . ASN B 1 79 ? 7.629 14.109 -3.602 1 96.62 79 ASN B O 1
ATOM 1444 N N . ARG B 1 80 ? 8.648 12.945 -5.18 1 96.69 80 ARG B N 1
ATOM 1445 C CA . ARG B 1 80 ? 8.578 14.055 -6.129 1 96.69 80 ARG B CA 1
ATOM 1446 C C . ARG B 1 80 ? 7.133 14.383 -6.484 1 96.69 80 ARG B C 1
ATOM 1448 O O . ARG B 1 80 ? 6.848 15.453 -7.02 1 96.69 80 ARG B O 1
ATOM 1455 N N . ILE B 1 81 ? 6.234 13.516 -6.156 1 97.38 81 ILE B N 1
ATOM 1456 C CA . ILE B 1 81 ? 4.824 13.695 -6.496 1 97.38 81 ILE B CA 1
ATOM 1457 C C . ILE B 1 81 ? 4.164 14.617 -5.477 1 97.38 81 ILE B C 1
ATOM 1459 O O . ILE B 1 81 ? 3.057 15.117 -5.703 1 97.38 81 ILE B O 1
ATOM 1463 N N . PHE B 1 82 ? 4.844 14.773 -4.391 1 98.25 82 PHE B N 1
ATOM 1464 C CA . PHE B 1 82 ? 4.27 15.586 -3.326 1 98.25 82 PHE B CA 1
ATOM 1465 C C . PHE B 1 82 ? 4.27 17.062 -3.713 1 98.25 82 PHE B C 1
ATOM 1467 O O . PHE B 1 82 ? 5.293 17.594 -4.148 1 98.25 82 PHE B O 1
ATOM 1474 N N . LEU B 1 83 ? 3.162 17.688 -3.49 1 98.31 83 LEU B N 1
ATOM 1475 C CA . LEU B 1 83 ? 3.027 19.094 -3.838 1 98.31 83 LEU B CA 1
ATOM 1476 C C . LEU B 1 83 ? 3.449 19.984 -2.674 1 98.31 83 LEU B C 1
ATOM 1478 O O . LEU B 1 83 ? 4.125 21 -2.873 1 98.31 83 LEU B O 1
ATOM 1482 N N . LYS B 1 84 ? 2.98 19.625 -1.441 1 97.88 84 LYS B N 1
ATOM 1483 C CA . LYS B 1 84 ? 3.318 20.422 -0.268 1 97.88 84 LYS B CA 1
ATOM 1484 C C . LYS B 1 84 ? 3.055 19.641 1.02 1 97.88 84 LYS B C 1
ATOM 1486 O O . LYS B 1 84 ? 2.094 18.875 1.104 1 97.88 84 LYS B O 1
ATOM 1491 N N . LYS B 1 85 ? 3.934 19.922 1.962 1 98.38 85 LYS B N 1
ATOM 1492 C CA . LYS B 1 85 ? 3.672 19.422 3.309 1 98.38 85 LYS B CA 1
ATOM 1493 C C . LYS B 1 85 ? 2.697 20.328 4.051 1 98.38 85 LYS B C 1
ATOM 1495 O O . LYS B 1 85 ? 2.871 21.562 4.074 1 98.38 85 LYS B O 1
ATOM 1500 N N . ILE B 1 86 ? 1.75 19.703 4.762 1 98.19 86 ILE B N 1
ATOM 1501 C CA . ILE B 1 86 ? 0.767 20.594 5.375 1 98.19 86 ILE B CA 1
ATOM 1502 C C . ILE B 1 86 ? 0.722 20.359 6.883 1 98.19 86 ILE B C 1
ATOM 1504 O O . ILE B 1 86 ? 0.273 21.219 7.641 1 98.19 86 ILE B O 1
ATOM 1508 N N . ASP B 1 87 ? 1.141 19.25 7.363 1 98.62 87 ASP B N 1
ATOM 1509 C CA . ASP B 1 87 ? 1.073 18.969 8.797 1 98.62 87 ASP B CA 1
ATOM 1510 C C . ASP B 1 87 ? 1.796 17.656 9.133 1 98.62 87 ASP B C 1
ATOM 1512 O O . ASP B 1 87 ? 2.455 17.078 8.273 1 98.62 87 ASP B O 1
ATOM 1516 N N . GLU B 1 88 ? 1.771 17.281 10.406 1 98.69 88 GLU B N 1
ATOM 1517 C CA . GLU B 1 88 ? 2.307 16.016 10.898 1 98.69 88 GLU B CA 1
ATOM 1518 C C . GLU B 1 88 ? 1.472 15.477 12.055 1 98.69 88 GLU B C 1
ATOM 1520 O O . GLU B 1 88 ? 1.023 16.234 12.914 1 98.69 88 GLU B O 1
ATOM 1525 N N . LEU B 1 89 ? 1.34 14.211 12.07 1 98.81 89 LEU B N 1
ATOM 1526 C CA . LEU B 1 89 ? 0.602 13.617 13.18 1 98.81 89 LEU B CA 1
ATOM 1527 C C . LEU B 1 89 ? 1.392 13.719 14.477 1 98.81 89 LEU B C 1
ATOM 1529 O O . LEU B 1 89 ? 2.617 13.586 14.477 1 98.81 89 LEU B O 1
ATOM 1533 N N . LYS B 1 90 ? 0.584 13.852 15.531 1 98.81 90 LYS B N 1
ATOM 1534 C CA . LYS B 1 90 ? 1.201 13.664 16.844 1 98.81 90 LYS B CA 1
ATOM 1535 C C . LYS B 1 90 ? 1.575 12.203 17.062 1 98.81 90 LYS B C 1
ATOM 1537 O O . LYS B 1 90 ? 0.967 11.305 16.484 1 98.81 90 LYS B O 1
ATOM 1542 N N . PRO B 1 91 ? 2.527 11.945 17.938 1 98.31 91 PRO B N 1
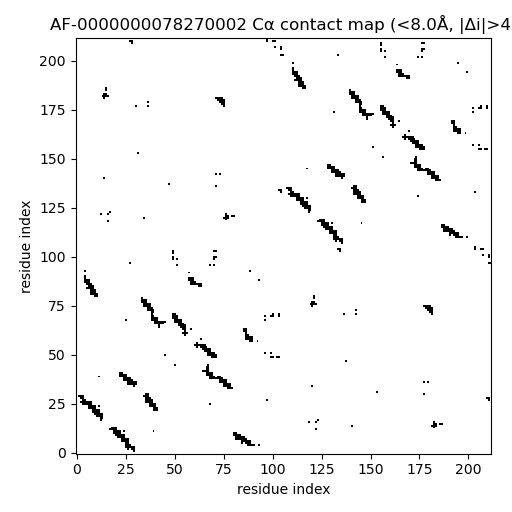ATOM 1543 C CA . PRO B 1 91 ? 3.086 10.602 18.109 1 98.31 91 PRO B CA 1
ATOM 1544 C C . PRO B 1 91 ? 2.035 9.57 18.5 1 98.31 91 PRO B C 1
ATOM 1546 O O . PRO B 1 91 ? 2.051 8.438 18.016 1 98.31 91 PRO B O 1
ATOM 1549 N N . ASP B 1 92 ? 1.158 9.914 19.375 1 98.38 92 ASP B N 1
ATOM 1550 C CA . ASP B 1 92 ? 0.147 8.977 19.828 1 98.38 92 ASP B CA 1
ATOM 1551 C C . ASP B 1 92 ? -0.779 8.555 18.703 1 98.38 92 ASP B C 1
ATOM 1553 O O . ASP B 1 92 ? -1.11 7.375 18.562 1 98.38 92 ASP B O 1
ATOM 1557 N N . LYS B 1 93 ? -1.146 9.516 17.906 1 98.81 93 LYS B N 1
ATOM 1558 C CA . LYS B 1 93 ? -2.035 9.219 16.781 1 98.81 93 LYS B CA 1
ATOM 1559 C C . LYS B 1 93 ? -1.314 8.406 15.711 1 98.81 93 LYS B C 1
ATOM 1561 O O . LYS B 1 93 ? -1.914 7.531 15.086 1 98.81 93 LYS B O 1
ATOM 1566 N N . LEU B 1 94 ? -0.052 8.758 15.523 1 98.75 94 LEU B N 1
ATOM 1567 C CA . LEU B 1 94 ? 0.748 7.984 14.578 1 98.75 94 LEU B CA 1
ATOM 1568 C C . LEU B 1 94 ? 0.806 6.516 14.992 1 98.75 94 LEU B C 1
ATOM 1570 O O . LEU B 1 94 ? 0.604 5.625 14.164 1 98.75 94 LEU B O 1
ATOM 1574 N N . GLN B 1 95 ? 1.017 6.293 16.234 1 98.56 95 GLN B N 1
ATOM 1575 C CA . GLN B 1 95 ? 1.096 4.922 16.719 1 98.56 95 GLN B CA 1
ATOM 1576 C C . GLN B 1 95 ? -0.234 4.195 16.531 1 98.56 95 GLN B C 1
ATOM 1578 O O . GLN B 1 95 ? -0.264 3.041 16.109 1 98.56 95 GLN B O 1
ATOM 1583 N N . GLU B 1 96 ? -1.294 4.867 16.844 1 98.75 96 GLU B N 1
ATOM 1584 C CA . GLU B 1 96 ? -2.625 4.312 16.625 1 98.75 96 GLU B CA 1
ATOM 1585 C C . GLU B 1 96 ? -2.826 3.928 15.164 1 98.75 96 GLU B C 1
ATOM 1587 O O . GLU B 1 96 ? -3.328 2.842 14.867 1 98.75 96 GLU B O 1
ATOM 1592 N N . THR B 1 97 ? -2.389 4.801 14.281 1 98.88 97 THR B N 1
ATOM 1593 C CA . THR B 1 97 ? -2.578 4.621 12.844 1 98.88 97 THR B CA 1
ATOM 1594 C C . THR B 1 97 ? -1.734 3.457 12.336 1 98.88 97 THR B C 1
ATOM 1596 O O . THR B 1 97 ? -2.217 2.625 11.562 1 98.88 97 THR B O 1
ATOM 1599 N N . LEU B 1 98 ? -0.477 3.381 12.789 1 98.62 98 LEU B N 1
ATOM 1600 C CA . LEU B 1 98 ? 0.408 2.301 12.367 1 98.62 98 LEU B CA 1
ATOM 1601 C C . LEU B 1 98 ? -0.114 0.951 12.852 1 98.62 98 LEU B C 1
ATOM 1603 O O . LEU B 1 98 ? -0.058 -0.039 12.117 1 98.62 98 LEU B O 1
ATOM 1607 N N . ASN B 1 99 ? -0.671 0.927 14.047 1 98.31 99 ASN B N 1
ATOM 1608 C CA . ASN B 1 99 ? -1.283 -0.296 14.555 1 98.31 99 ASN B CA 1
ATOM 1609 C C . ASN B 1 99 ? -2.488 -0.71 13.719 1 98.31 99 ASN B C 1
ATOM 1611 O O . ASN B 1 99 ? -2.654 -1.889 13.398 1 98.31 99 ASN B O 1
ATOM 1615 N N . ALA B 1 100 ? -3.268 0.258 13.391 1 98.5 100 ALA B N 1
ATOM 1616 C CA . ALA B 1 100 ? -4.422 -0.015 12.539 1 98.5 100 ALA B CA 1
ATOM 1617 C C . ALA B 1 100 ? -3.982 -0.539 11.172 1 98.5 100 ALA B C 1
ATOM 1619 O O . ALA B 1 100 ? -4.609 -1.445 10.617 1 98.5 100 ALA B O 1
ATOM 1620 N N . THR B 1 101 ? -2.9 0.012 10.609 1 98.62 101 THR B N 1
ATOM 1621 C CA . THR B 1 101 ? -2.383 -0.415 9.32 1 98.62 101 THR B CA 1
ATOM 1622 C C . THR B 1 101 ? -2.004 -1.893 9.344 1 98.62 101 THR B C 1
ATOM 1624 O O . THR B 1 101 ? -2.336 -2.643 8.422 1 98.62 101 THR B O 1
ATOM 1627 N N . LYS B 1 102 ? -1.386 -2.273 10.438 1 98.44 102 LYS B N 1
ATOM 1628 C CA . LYS B 1 102 ? -0.953 -3.662 10.555 1 98.44 102 LYS B CA 1
ATOM 1629 C C . LYS B 1 102 ? -2.148 -4.609 10.578 1 98.44 102 LYS B C 1
ATOM 1631 O O . LYS B 1 102 ? -2.07 -5.727 10.062 1 98.44 102 LYS B O 1
ATOM 1636 N N . THR B 1 103 ? -3.275 -4.156 11.055 1 97.75 103 THR B N 1
ATOM 1637 C CA . THR B 1 103 ? -4.449 -5.016 11.172 1 97.75 103 THR B CA 1
ATOM 1638 C C . THR B 1 103 ? -5.027 -5.332 9.797 1 97.75 103 THR B C 1
ATOM 1640 O O . THR B 1 103 ? -5.773 -6.297 9.641 1 97.75 103 THR B O 1
ATOM 1643 N N . VAL B 1 104 ? -4.707 -4.496 8.828 1 97.75 104 VAL B N 1
ATOM 1644 C CA . VAL B 1 104 ? -5.168 -4.723 7.465 1 97.75 104 VAL B CA 1
ATOM 1645 C C . VAL B 1 104 ? -4.605 -6.043 6.938 1 97.75 104 VAL B C 1
ATOM 1647 O O . VAL B 1 104 ? -5.219 -6.695 6.094 1 97.75 104 VAL B O 1
ATOM 1650 N N . PHE B 1 105 ? -3.436 -6.461 7.496 1 97.81 105 PHE B N 1
ATOM 1651 C CA . PHE B 1 105 ? -2.723 -7.621 6.969 1 97.81 105 PHE B CA 1
ATOM 1652 C C . PHE B 1 105 ? -2.791 -8.789 7.945 1 97.81 105 PHE B C 1
ATOM 1654 O O . PHE B 1 105 ? -2.006 -9.734 7.844 1 97.81 105 PHE B O 1
ATOM 1661 N N . ASP B 1 106 ? -3.672 -8.688 9.008 1 93.62 106 ASP B N 1
ATOM 1662 C CA . ASP B 1 106 ? -3.887 -9.789 9.945 1 93.62 106 ASP B CA 1
ATOM 1663 C C . ASP B 1 106 ? -4.691 -10.914 9.297 1 93.62 106 ASP B C 1
ATOM 1665 O O . ASP B 1 106 ? -5.508 -10.664 8.406 1 93.62 106 ASP B O 1
#

InterPro domains:
  IPR003477 mRNA interferase PemK-like [PF02452] (3-104)
  IPR011067 Plasmid maintenance toxin/Cell growth inhibitor [G3DSA:2.30.30.110] (1-106)

Solvent-accessible surface area (backbone atoms only — not comparable to full-atom values): 11209 Å² total; per-residue (Å²): 134,90,48,62,32,32,25,31,31,25,72,42,66,41,45,83,64,77,49,62,46,79,36,46,29,36,30,62,27,70,43,85,84,59,33,30,33,31,24,40,46,40,67,65,87,72,88,56,90,52,52,41,83,39,46,30,87,42,29,76,72,44,69,54,68,64,30,29,38,30,55,74,41,34,38,38,30,35,60,84,58,52,74,44,77,67,44,32,46,31,68,70,51,38,51,53,49,38,54,52,38,39,56,62,49,107,135,89,47,63,30,32,25,31,30,27,71,42,65,41,46,82,64,78,52,62,46,79,36,46,30,36,31,62,28,69,42,85,84,57,33,29,32,31,23,39,45,42,67,65,87,72,86,55,89,49,52,40,83,39,43,30,85,43,29,76,72,44,70,53,69,63,30,29,37,30,57,74,42,34,37,36,30,35,59,84,60,52,74,42,79,68,44,33,46,32,69,70,52,39,50,54,50,38,54,51,38,40,56,62,51,107

Organism: Desulfomicrobium norvegicum (strain DSM 1741 / NCIMB 8310) (NCBI:txid52561)